Protein 1Q33 (pdb70)

Sequence (287 aa):
ENSHNKARTSPYPGSKVERSQVPNEEKVGWLVEWQDYKPVEEYTAVSVLAGPRWADPQISESNFSPKFNEKDGHVERKSKNGLYEIENGRPRNPAGRTGLVGRGLLGRWGPNHAADPIITRWKRDSSGNKIHPVSGKHILQFVAIKRKDCGEWAIPGGVDPGEKISATLKREFGEEALNSLQKTSAEKREIEEKLHKLFSQDHLVIYKGYVVDDPRNTDNAWETEAVNYHDETGEIDNLLEAGDDAGKVKWVVDINDKLKLYASHSQFIKLVAEKRDAHWSEDSEADCHAL

Radius of gyration: 21.11 Å; Cα contacts (8 Å, |Δi|>4): 580; chains: 1; bounding box: 61×56×36 Å

Secondary structure (DSSP, 8-state):
----SGGG-SS-TTS-PPPPP--GGG-STTS--TT--PEEEE-HHHHT--TTSPPPTT-TT----TTSEETTEE---TTS---EETTEE--TT---SEEEEET-SSSB---EEEEEEEEE-B-TTS-B--TTT-SPPEEEEEEE-TTT-SEE------TT--HHHHHHHHHHHHHS-GGGS-SSHHHHHHHHHHHHTTTSEEEEEEE----TT--SSB--EEEEEEEESSS---------TT-SEEEEEE--TT---STTHHHHHHHHHHHHT----S---GGGT--

Solvent-accessible surface area: 15811 Å² total

InterPro domains:
  IPR000086 NUDIX hydrolase domain [PF00293] (199-328)
  IPR000086 NUDIX hydrolase domain [PS51462] (178-334)
  IPR015797 NUDIX hydrolase-like domain superfamily [SSF55811] (60-348)
  IPR039989 ADP-ribose pyrophosphatase, mitochondrial [PTHR13030] (58-339)
  IPR059114 NUDT9-like, N-terminal domain [PF25969] (80-166)

B-factor: mean 30.17, std 15.17, range [9.39, 100.54]

CATH classification: 3.90.79.10

Nearest PDB structures (foldseek):
  8src-assembly1_A  TM=8.669E-01  e=7.901E-29  Salpingoeca rosetta
  6puo-assembly1_A  TM=8.448E-01  e=3.822E-22  Homo sapiens
  6puu-assembly1_A  TM=8.426E-01  e=5.186E-22  Homo sapiens
  8e6q-assembly1_A  TM=8.323E-01  e=7.953E-22  Homo sapiens
  6pur-assembly1_A  TM=8.254E-01  e=1.220E-21  Homo sapiens

Structure (mmCIF, N/CA/C/O backbone):
data_1Q33
#
_entry.id   1Q33
#
_cell.length_a   79.837
_cell.length_b   87.497
_cell.length_c   119.814
_cell.angle_alpha   90.00
_cell.angle_beta   90.00
_cell.angle_gamma   90.00
#
_symmetry.space_group_name_H-M   'I 2 2 2'
#
loop_
_entity.id
_entity.type
_entity.pdbx_description
1 polymer 'ADP-ribose pyrophosphatase'
2 non-polymer beta-D-glucopyranose
3 non-polymer 'SULFATE ION'
4 water water
#
loop_
_atom_site.group_PDB
_atom_site.id
_atom_site.type_symbol
_atom_site.label_atom_id
_atom_site.label_alt_id
_atom_site.label_comp_id
_atom_site.label_asym_id
_atom_site.label_entity_id
_atom_site.label_seq_id
_atom_site.pdbx_PDB_ins_code
_atom_site.Cartn_x
_atom_site.Cartn_y
_atom_site.Cartn_z
_atom_site.occupancy
_atom_site.B_iso_or_equiv
_atom_site.auth_seq_id
_atom_site.auth_comp_id
_atom_site.auth_asym_id
_atom_site.auth_atom_id
_atom_site.pdbx_PDB_model_num
ATOM 1 N N . GLU A 1 1 ? 32.475 50.118 49.617 1.00 48.93 59 GLU A N 1
ATOM 2 C CA . GLU A 1 1 ? 33.544 49.512 48.771 1.00 47.78 59 GLU A CA 1
ATOM 3 C C . GLU A 1 1 ? 32.978 48.602 47.684 1.00 46.28 59 GLU A C 1
ATOM 4 O O . GLU A 1 1 ? 33.102 47.376 47.744 1.00 48.41 59 GLU A O 1
ATOM 10 N N . ASN A 1 2 ? 32.357 49.204 46.688 1.00 44.02 60 ASN A N 1
ATOM 11 C CA . ASN A 1 2 ? 31.789 48.451 45.579 1.00 39.94 60 ASN A CA 1
ATOM 12 C C . ASN A 1 2 ? 30.676 47.474 45.963 1.00 36.16 60 ASN A C 1
ATOM 13 O O . ASN A 1 2 ? 30.896 46.415 46.562 1.00 36.49 60 ASN A O 1
ATOM 18 N N . SER A 1 3 ? 29.468 47.866 45.598 1.00 30.71 61 SER A N 1
ATOM 19 C CA . SER A 1 3 ? 28.269 47.088 45.842 1.00 26.04 61 SER A CA 1
ATOM 20 C C . SER A 1 3 ? 28.157 46.076 44.720 1.00 23.07 61 SER A C 1
ATOM 21 O O . SER A 1 3 ? 28.846 46.198 43.702 1.00 20.87 61 SER A O 1
ATOM 24 N N . HIS A 1 4 ? 27.292 45.075 44.884 1.00 20.08 62 HIS A N 1
ATOM 25 C CA . HIS A 1 4 ? 27.132 44.133 43.797 1.00 16.68 62 HIS A CA 1
ATOM 26 C C . HIS A 1 4 ? 26.525 44.926 42.646 1.00 17.10 62 HIS A C 1
ATOM 27 O O . HIS A 1 4 ? 25.711 45.818 42.870 1.00 18.32 62 HIS A O 1
ATOM 34 N N . ASN A 1 5 ? 26.946 44.634 41.421 1.00 16.71 63 ASN A N 1
ATOM 35 C CA . ASN A 1 5 ? 26.437 45.375 40.267 1.00 17.80 63 ASN A CA 1
ATOM 36 C C . ASN A 1 5 ? 25.654 44.512 39.291 1.00 17.35 63 ASN A C 1
ATOM 37 O O . ASN A 1 5 ? 24.622 44.938 38.767 1.00 17.38 63 ASN A O 1
ATOM 42 N N . LYS A 1 6 ? 26.130 43.296 39.038 1.00 17.74 64 LYS A N 1
ATOM 43 C CA . LYS A 1 6 ? 25.414 42.412 38.124 1.00 18.99 64 LYS A CA 1
ATOM 44 C C . LYS A 1 6 ? 24.056 42.062 38.697 1.00 18.03 64 LYS A C 1
ATOM 45 O O . LYS A 1 6 ? 23.084 41.914 37.962 1.00 17.56 64 LYS A O 1
ATOM 51 N N . ALA A 1 7 ? 24.000 41.932 40.020 1.00 16.91 65 ALA A N 1
ATOM 52 C CA . ALA A 1 7 ? 22.757 41.603 40.714 1.00 14.73 65 ALA A CA 1
ATOM 53 C C . ALA A 1 7 ? 21.725 42.728 40.633 1.00 15.22 65 ALA A C 1
ATOM 54 O O . ALA A 1 7 ? 20.597 42.568 41.109 1.00 15.30 65 ALA A O 1
ATOM 56 N N . ARG A 1 8 ? 22.102 43.862 40.036 1.00 14.18 66 ARG A N 1
ATOM 57 C CA . ARG A 1 8 ? 21.184 44.988 39.895 1.00 15.06 66 ARG A CA 1
ATOM 58 C C . ARG A 1 8 ? 20.973 45.414 38.441 1.00 17.61 66 ARG A C 1
ATOM 59 O O . ARG A 1 8 ? 20.574 46.545 38.175 1.00 19.47 66 ARG 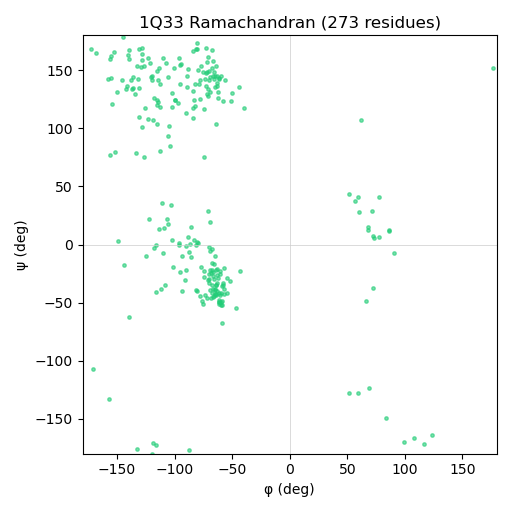A O 1
ATOM 67 N N . THR A 1 9 ? 21.233 44.512 37.494 1.00 18.91 67 THR A N 1
ATOM 68 C CA . THR A 1 9 ? 21.044 44.851 36.087 1.00 19.47 67 THR A CA 1
ATOM 69 C C . THR A 1 9 ? 19.654 44.415 35.625 1.00 19.77 67 THR A C 1
ATOM 70 O O . THR A 1 9 ? 19.055 43.518 36.208 1.00 18.36 67 THR A O 1
ATOM 74 N N . SER A 1 10 ? 19.149 45.072 34.588 1.00 20.92 68 SER A N 1
ATOM 75 C CA . SER A 1 10 ? 17.835 44.751 34.033 1.00 21.73 68 SER A CA 1
ATOM 76 C C . SER A 1 10 ? 17.985 44.567 32.524 1.00 20.92 68 SER A C 1
ATOM 77 O O . SER A 1 10 ? 18.900 45.106 31.910 1.00 21.28 68 SER A O 1
ATOM 80 N N . PRO A 1 11 ? 17.102 43.765 31.919 1.00 22.48 69 PRO A N 1
ATOM 81 C CA . PRO A 1 11 ? 16.026 43.068 32.627 1.00 20.83 69 PRO A CA 1
ATOM 82 C C . PRO A 1 11 ? 16.561 41.808 33.309 1.00 19.62 69 PRO A C 1
ATOM 83 O O . PRO A 1 11 ? 17.683 41.369 33.044 1.00 20.38 69 PRO A O 1
ATOM 87 N N . TYR A 1 12 ? 15.756 41.220 34.184 1.00 20.23 70 TYR A N 1
ATOM 88 C CA . TYR A 1 12 ? 16.148 40.002 34.880 1.00 19.33 70 TYR A CA 1
ATOM 89 C C . TYR A 1 12 ? 16.337 38.900 33.815 1.00 20.57 70 TYR A C 1
ATOM 90 O O . TYR A 1 12 ? 15.550 38.817 32.864 1.00 22.31 70 TYR A O 1
ATOM 99 N N . PRO A 1 13 ? 17.381 38.063 33.950 1.00 21.09 71 PRO A N 1
ATOM 100 C CA . PRO A 1 13 ? 17.659 36.983 32.992 1.00 22.03 71 PRO A CA 1
ATOM 101 C C . PRO 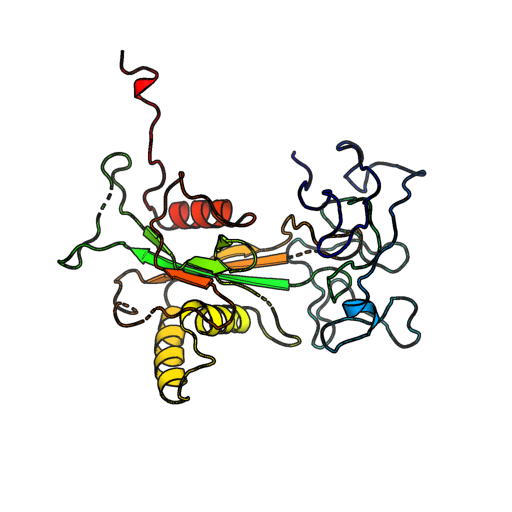A 1 13 ? 16.424 36.190 32.559 1.00 23.08 71 PRO A C 1
ATOM 102 O O . PRO A 1 13 ? 15.595 35.808 33.386 1.00 21.73 71 PRO A O 1
ATOM 106 N N . GLY A 1 14 ? 16.323 35.942 31.255 1.00 25.80 72 GLY A N 1
ATOM 107 C CA . GLY A 1 14 ? 15.203 35.183 30.717 1.00 26.76 72 GLY A CA 1
ATOM 108 C C . GLY A 1 14 ? 13.836 35.839 30.788 1.00 27.59 72 GLY A C 1
ATOM 109 O O . GLY A 1 14 ? 12.821 35.186 30.546 1.00 28.27 72 GLY A O 1
ATOM 110 N N . SER A 1 15 ? 13.801 37.133 31.094 1.00 26.97 73 SER A N 1
ATOM 111 C CA . SER A 1 15 ? 12.545 37.860 31.212 1.00 25.75 73 SER A CA 1
ATOM 112 C C . SER A 1 15 ? 12.706 39.289 30.713 1.00 25.59 73 SER A C 1
ATOM 113 O O . SER A 1 15 ? 13.798 39.707 30.315 1.00 26.05 73 SER A O 1
ATOM 116 N N . LYS A 1 16 ? 11.608 40.037 30.752 1.00 25.60 74 LYS A N 1
ATOM 117 C CA . LYS A 1 16 ? 11.626 41.433 30.365 1.00 27.02 74 LYS A CA 1
ATOM 118 C C . LYS A 1 16 ? 11.346 42.249 31.626 1.00 26.76 74 LYS A C 1
ATOM 119 O O . LYS A 1 16 ? 11.086 43.445 31.560 1.00 25.92 74 LYS A O 1
ATOM 125 N N . VAL A 1 17 ? 11.427 41.577 32.777 1.00 26.88 75 VAL A N 1
ATOM 126 C CA . VAL A 1 17 ? 11.186 42.210 34.072 1.00 24.98 75 VAL A CA 1
ATOM 127 C C . VAL A 1 17 ? 12.292 43.201 34.416 1.00 24.83 75 VAL A C 1
ATOM 128 O O . VAL A 1 17 ? 13.479 42.879 34.329 1.00 24.15 75 VAL A O 1
ATOM 132 N N . GLU A 1 18 ? 11.881 44.400 34.817 1.00 23.51 76 GLU A N 1
ATOM 133 C CA . GLU A 1 18 ? 12.793 45.470 35.193 1.00 24.20 76 GLU A CA 1
ATOM 134 C C . GLU A 1 18 ? 12.862 45.586 36.722 1.00 22.24 76 GLU A C 1
ATOM 135 O O . GLU A 1 18 ? 11.834 45.613 37.393 1.00 21.06 76 GLU A O 1
ATOM 141 N N . ARG A 1 19 ? 14.073 45.621 37.267 1.00 19.63 77 ARG A N 1
ATOM 142 C CA . ARG A 1 19 ? 14.243 45.744 38.716 1.00 19.28 77 ARG A CA 1
ATOM 143 C C . ARG A 1 19 ? 13.986 47.188 39.127 1.00 19.60 77 ARG A C 1
ATOM 144 O O . ARG A 1 19 ? 14.170 48.118 38.323 1.00 19.39 77 ARG A O 1
ATOM 152 N N . SER A 1 20 ? 13.573 47.384 40.376 1.00 17.50 78 SER A N 1
ATOM 153 C CA . SER A 1 20 ? 13.395 48.743 40.865 1.00 19.91 78 SER A CA 1
ATOM 154 C C . SER A 1 20 ? 14.819 49.281 41.056 1.00 19.87 78 SER A C 1
ATOM 155 O O . SER A 1 20 ? 15.747 48.519 41.372 1.00 19.14 78 SER A O 1
ATOM 158 N N . GLN A 1 21 ? 14.998 50.578 40.839 1.00 17.18 79 GLN A N 1
ATOM 159 C CA . GLN A 1 21 ? 16.316 51.188 40.963 1.00 18.66 79 GLN A CA 1
ATOM 160 C C . GLN A 1 21 ? 16.799 51.267 42.413 1.00 17.78 79 GLN A C 1
ATOM 161 O O . GLN A 1 21 ? 16.042 51.664 43.321 1.00 17.07 79 GLN A O 1
ATOM 167 N N . VAL A 1 22 ? 18.057 50.882 42.627 1.00 16.23 80 VAL A N 1
ATOM 168 C CA . VAL A 1 22 ? 18.643 50.940 43.962 1.00 15.85 80 VAL A CA 1
ATOM 169 C C . VAL A 1 22 ? 19.900 51.806 43.913 1.00 14.90 80 VAL A C 1
ATOM 170 O O . VAL A 1 22 ? 20.916 51.409 43.361 1.00 16.42 80 VAL A O 1
ATOM 174 N N . PRO A 1 23 ? 19.833 53.014 44.484 1.00 15.49 81 PRO A N 1
ATOM 175 C CA . PRO A 1 23 ? 20.995 53.914 44.496 1.00 14.82 81 PRO A CA 1
ATOM 176 C C . PRO A 1 23 ? 22.095 53.187 45.265 1.00 16.23 81 PRO A C 1
ATOM 177 O O . PRO A 1 23 ? 21.805 52.492 46.235 1.00 14.93 81 PRO A O 1
ATOM 181 N N . ASN A 1 24 ? 23.344 53.340 44.851 1.00 15.60 82 ASN A N 1
ATOM 182 C CA . ASN A 1 24 ? 24.443 52.672 45.548 1.00 16.95 82 ASN A CA 1
ATOM 183 C C . ASN A 1 24 ? 24.468 52.924 47.065 1.00 16.96 82 ASN A C 1
ATOM 184 O O . ASN A 1 24 ? 24.816 52.032 47.844 1.00 14.70 82 ASN A O 1
ATOM 189 N N A GLU A 1 25 ? 24.128 54.133 47.502 0.50 17.54 83 GLU A N 1
ATOM 190 N N B GLU A 1 25 ? 24.088 54.140 47.448 0.50 17.07 83 GLU A N 1
ATOM 191 C CA A GLU A 1 25 ? 24.170 54.402 48.938 0.50 18.10 83 GLU A CA 1
ATOM 192 C CA B GLU A 1 25 ? 24.057 54.572 48.841 0.50 17.43 83 GLU A CA 1
ATOM 193 C C A GLU A 1 25 ? 23.100 53.639 49.702 0.50 17.27 83 GLU A C 1
ATOM 194 C C B GLU A 1 25 ? 22.965 53.879 49.667 0.50 16.76 83 GLU A C 1
ATOM 195 O O A GLU A 1 25 ? 23.190 53.506 50.920 0.50 16.74 83 GLU A O 1
ATOM 196 O O B GLU A 1 25 ? 22.908 54.023 50.888 0.50 15.70 83 GLU A O 1
ATOM 207 N N . LYS A 1 26 ? 22.092 53.137 48.989 1.00 14.93 84 LYS A N 1
ATOM 208 C CA . LYS A 1 26 ? 21.015 52.419 49.640 1.00 14.61 84 LYS A CA 1
ATOM 209 C C . LYS A 1 26 ? 21.088 50.902 49.430 1.00 13.80 84 LYS A C 1
ATOM 210 O O . LYS A 1 26 ? 20.123 50.202 49.674 1.00 13.66 84 LYS A O 1
ATOM 216 N N . VAL A 1 27 ? 22.228 50.404 48.974 1.00 14.55 85 VAL A N 1
ATOM 217 C CA . VAL A 1 27 ? 22.367 48.954 48.769 1.00 13.98 85 VAL A CA 1
ATOM 218 C C . VAL A 1 27 ? 22.370 48.213 50.113 1.00 15.64 85 VAL A C 1
ATOM 219 O O . VAL A 1 27 ? 21.682 47.201 50.303 1.00 14.36 85 VAL A O 1
ATOM 223 N N . GLY A 1 28 ? 23.144 48.719 51.066 1.00 15.35 86 GLY A N 1
ATOM 224 C CA . GLY A 1 28 ? 23.211 48.036 52.350 1.00 13.63 86 GLY A CA 1
ATOM 225 C C . GLY A 1 28 ? 21.899 47.961 53.124 1.00 13.20 86 GLY A C 1
ATOM 226 O O . GLY A 1 28 ? 21.222 48.964 53.316 1.00 13.21 86 GLY A O 1
ATOM 227 N N . TRP A 1 29 ? 21.532 46.779 53.615 1.00 12.00 87 TRP A N 1
ATOM 228 C CA . TRP A 1 29 ? 20.272 46.679 54.359 1.00 12.84 87 TRP A CA 1
ATOM 229 C C . TRP A 1 29 ? 20.235 47.557 55.611 1.00 13.96 87 TRP A C 1
ATOM 230 O O . TRP A 1 29 ? 19.167 47.887 56.100 1.00 14.99 87 TRP A O 1
ATOM 241 N N . LEU A 1 30 ? 21.399 47.858 56.164 1.00 15.02 88 LEU A N 1
ATOM 242 C CA . LEU A 1 30 ? 21.463 48.707 57.355 1.00 19.16 88 LEU A CA 1
ATOM 243 C C . LEU A 1 30 ? 20.905 50.099 57.074 1.00 17.87 88 LEU A C 1
ATOM 244 O O . LEU A 1 30 ? 20.379 50.761 57.966 1.00 20.09 88 LEU A O 1
ATOM 249 N N . VAL A 1 31 ? 21.015 50.544 55.830 1.00 17.91 89 VAL A N 1
ATOM 250 C CA . VAL A 1 31 ? 20.513 51.858 55.449 1.00 17.71 89 VAL A CA 1
ATOM 251 C C . VAL A 1 31 ? 18.983 51.870 55.438 1.00 19.10 89 VAL A C 1
ATOM 252 O O . VAL A 1 31 ? 18.336 51.025 54.792 1.00 18.55 89 VAL A O 1
ATOM 256 N N . GLU A 1 32 ? 18.399 52.841 56.146 1.00 17.26 90 GLU A N 1
ATOM 257 C CA . GLU A 1 32 ? 16.944 52.940 56.211 1.00 15.76 90 GLU A CA 1
ATOM 258 C C . GLU A 1 32 ? 16.362 53.413 54.881 1.00 16.89 90 GLU A C 1
ATOM 259 O O . GLU A 1 32 ? 16.805 54.406 54.303 1.00 17.28 90 GLU A O 1
ATOM 265 N N . TRP A 1 33 ? 15.366 52.687 54.395 1.00 17.55 91 TRP A N 1
ATOM 266 C CA . TRP A 1 33 ? 14.711 53.049 53.150 1.00 18.15 91 TRP A CA 1
ATOM 267 C C . TRP A 1 33 ? 13.292 52.533 53.242 1.00 19.50 91 TRP A C 1
ATOM 268 O O . TRP A 1 33 ? 12.944 51.472 52.721 1.00 18.68 91 TRP A O 1
ATOM 279 N N . GLN A 1 34 ? 12.473 53.297 53.950 1.00 20.40 92 GLN A N 1
ATOM 280 C CA . GLN A 1 34 ? 11.088 52.931 54.162 1.00 24.60 92 GLN A CA 1
ATOM 281 C C . GLN A 1 34 ? 10.334 52.780 52.853 1.00 24.23 92 GLN A C 1
ATOM 282 O O . GLN A 1 34 ? 9.489 51.906 52.732 1.00 26.35 92 GLN A O 1
ATOM 288 N N . ASP A 1 35 ? 10.659 53.610 51.869 1.00 24.47 93 ASP A N 1
ATOM 289 C CA . ASP A 1 35 ? 9.938 53.567 50.602 1.00 24.85 93 ASP A CA 1
ATOM 290 C C . ASP A 1 35 ? 10.417 52.525 49.616 1.00 22.06 93 ASP A C 1
ATOM 291 O O . ASP A 1 35 ? 9.911 52.475 48.509 1.00 22.98 93 ASP A O 1
ATOM 296 N N . TYR A 1 36 ? 11.376 51.699 50.008 1.00 17.62 94 TYR A N 1
ATOM 297 C CA . TYR A 1 36 ? 11.906 50.686 49.083 1.00 16.80 94 TYR A CA 1
ATOM 298 C C . TYR A 1 36 ? 10.774 49.794 48.604 1.00 17.64 94 TYR A C 1
ATOM 299 O O . TYR A 1 36 ? 10.087 49.183 49.413 1.00 16.50 94 TYR A O 1
ATOM 308 N N . LYS A 1 37 ? 10.588 49.715 47.288 1.00 17.89 95 LYS A N 1
ATOM 309 C CA . LYS A 1 37 ? 9.508 48.910 46.733 1.00 19.41 95 LYS A CA 1
ATOM 310 C C . LYS A 1 37 ? 10.028 48.064 45.577 1.00 16.93 95 LYS A C 1
ATOM 311 O O . LYS A 1 37 ? 9.848 48.405 44.397 1.00 17.53 95 LYS A O 1
ATOM 317 N N . PRO A 1 38 ? 10.704 46.964 45.908 1.00 16.05 96 PRO A N 1
ATOM 318 C CA . PRO A 1 38 ? 11.247 46.085 44.862 1.00 14.87 96 PRO A CA 1
ATOM 319 C C . PRO A 1 38 ? 10.131 45.396 44.084 1.00 18.04 96 PRO A C 1
ATOM 320 O O . PRO A 1 38 ? 9.042 45.146 44.620 1.00 16.11 96 PRO A O 1
ATOM 324 N N . VAL A 1 39 ? 10.415 45.069 42.831 1.00 18.70 97 VAL A N 1
ATOM 325 C CA . VAL A 1 39 ? 9.420 44.379 42.011 1.00 20.60 97 VAL A CA 1
ATOM 326 C C . VAL A 1 39 ? 9.448 42.929 42.429 1.00 20.64 97 VAL A C 1
ATOM 327 O O . VAL A 1 39 ? 10.497 42.421 42.802 1.00 20.12 97 VAL A O 1
ATOM 331 N N A GLU A 1 40 ? 8.303 42.251 42.375 0.50 20.29 98 GLU A N 1
ATOM 332 N N B GLU A 1 40 ? 8.298 42.263 42.358 0.50 20.46 98 GLU A N 1
ATOM 333 C CA A GLU A 1 40 ? 8.249 40.844 42.774 0.50 21.05 98 GLU A CA 1
ATOM 334 C CA B GLU A 1 40 ? 8.224 40.855 42.731 0.50 21.42 98 GLU A CA 1
ATOM 335 C C A GLU A 1 40 ? 8.231 39.953 41.534 0.50 20.43 98 GLU A C 1
ATOM 336 C C B GLU A 1 40 ? 8.286 40.002 41.473 0.50 20.62 98 GLU A C 1
ATOM 337 O O A GLU A 1 40 ? 7.413 40.145 40.635 0.50 20.07 98 GLU A O 1
ATOM 338 O O B GLU A 1 40 ? 7.581 40.273 40.497 0.50 19.61 98 GLU A O 1
ATOM 349 N N . TYR A 1 41 ? 9.144 38.988 41.489 1.00 18.82 99 TYR A N 1
ATOM 350 C CA . TYR A 1 41 ? 9.256 38.104 40.340 1.00 17.40 99 TYR A CA 1
ATOM 351 C C . TYR A 1 41 ? 9.883 36.758 40.631 1.00 18.61 99 TYR A C 1
ATOM 352 O O . TYR A 1 41 ? 10.985 36.689 41.179 1.00 16.15 99 TYR A O 1
ATOM 361 N N . THR A 1 42 ? 9.206 35.682 40.281 1.00 16.69 100 THR A N 1
ATOM 362 C CA . THR A 1 42 ? 9.752 34.356 40.388 1.00 16.46 100 THR A CA 1
ATOM 363 C C . THR A 1 42 ? 9.381 33.719 39.043 1.00 18.10 100 THR A C 1
ATOM 364 O O . THR A 1 42 ? 8.235 33.751 38.615 1.00 18.92 100 THR A O 1
ATOM 368 N N . ALA A 1 43 ? 10.370 33.131 38.394 1.00 17.37 101 ALA A N 1
ATOM 369 C CA . ALA A 1 43 ? 10.157 32.526 37.085 1.00 19.04 101 ALA A CA 1
ATOM 370 C C . ALA A 1 43 ? 9.104 31.410 37.111 1.00 18.69 101 ALA A C 1
ATOM 371 O O . ALA A 1 43 ? 8.975 30.657 38.076 1.00 19.92 101 ALA A O 1
ATOM 373 N N . VAL A 1 44 ? 8.353 31.312 36.022 1.00 21.41 102 VAL A N 1
ATOM 374 C CA . VAL A 1 44 ? 7.327 30.290 35.913 1.00 22.26 102 VAL A CA 1
ATOM 375 C C . VAL A 1 44 ? 7.925 28.919 36.159 1.00 20.96 102 VAL A C 1
ATOM 376 O O . VAL A 1 44 ? 7.338 28.099 36.854 1.00 21.40 102 VAL A O 1
ATOM 380 N N . SER A 1 45 ? 9.109 28.668 35.606 1.00 22.60 103 SER A N 1
ATOM 381 C CA . SER A 1 45 ? 9.758 27.373 35.785 1.00 22.58 103 SER A CA 1
ATOM 382 C C . SER A 1 45 ? 10.000 27.022 37.246 1.00 22.39 103 SER A C 1
ATOM 383 O O . SER A 1 45 ? 9.974 25.856 37.638 1.00 21.31 103 SER A O 1
ATOM 386 N N . VAL A 1 46 ? 10.261 28.042 38.064 1.00 20.67 104 VAL A N 1
ATOM 387 C CA . VAL A 1 46 ? 10.485 27.822 39.485 1.00 19.04 104 VAL A CA 1
ATOM 388 C C . VAL A 1 46 ? 9.155 27.666 40.237 1.00 18.47 104 VAL A C 1
ATOM 389 O O . VAL A 1 46 ? 9.041 26.848 41.145 1.00 19.18 104 VAL A O 1
ATOM 393 N N . LEU A 1 47 ? 8.167 28.472 39.861 1.00 20.13 105 LEU A N 1
ATOM 394 C CA . LEU A 1 47 ? 6.847 28.436 40.496 1.00 22.17 105 LEU A CA 1
ATOM 395 C C . LEU A 1 47 ? 6.120 27.126 40.194 1.00 24.86 105 LEU A C 1
ATOM 396 O O . LEU A 1 47 ? 5.198 26.723 40.920 1.00 24.74 105 LEU A O 1
ATOM 401 N N . ALA A 1 48 ? 6.533 26.472 39.114 1.00 25.35 106 ALA A N 1
ATOM 402 C CA . ALA A 1 48 ? 5.933 25.200 38.701 1.00 27.23 106 ALA A CA 1
ATOM 403 C C . ALA A 1 48 ? 6.256 24.105 39.712 1.00 29.11 106 ALA A C 1
ATOM 404 O O . ALA A 1 48 ? 5.633 23.037 39.715 1.00 28.79 106 ALA A O 1
ATOM 406 N N . GLY A 1 49 ? 7.248 24.364 40.560 1.00 27.19 107 GLY A N 1
ATOM 407 C CA . GLY A 1 49 ? 7.609 23.402 41.584 1.00 27.14 107 GLY A CA 1
ATOM 408 C C . GLY A 1 49 ? 8.422 22.181 41.189 1.00 28.72 107 GLY A C 1
ATOM 409 O O . GLY A 1 49 ? 8.139 21.088 41.673 1.00 28.71 107 GLY A O 1
ATOM 410 N N . PRO A 1 50 ? 9.435 22.316 40.316 1.00 28.72 108 PRO A N 1
ATOM 411 C CA . PRO A 1 50 ? 10.220 21.132 39.954 1.00 30.96 108 PRO A CA 1
ATOM 412 C C . PRO A 1 50 ? 11.021 20.670 41.172 1.00 30.92 108 PRO A C 1
ATOM 413 O O . PRO A 1 50 ? 11.133 21.393 42.164 1.00 31.66 108 PRO A O 1
ATOM 417 N N . ARG A 1 51 ? 11.580 19.468 41.099 1.00 31.13 109 ARG A N 1
ATOM 418 C CA . ARG A 1 51 ? 12.345 18.901 42.202 1.00 31.11 109 ARG A CA 1
ATOM 419 C C . ARG A 1 51 ? 13.500 19.737 42.753 1.00 29.26 109 ARG A C 1
ATOM 420 O O . ARG A 1 51 ? 13.827 19.633 43.932 1.00 30.32 109 ARG A O 1
ATOM 428 N N . TRP A 1 52 ? 14.108 20.562 41.910 1.00 26.76 110 TRP A N 1
ATOM 429 C CA . TRP A 1 52 ? 15.240 21.383 42.334 1.00 25.23 110 TRP A CA 1
ATOM 430 C C . TRP A 1 52 ? 14.850 22.730 42.957 1.00 24.28 110 TRP A C 1
ATOM 431 O O . TRP A 1 52 ? 15.720 23.518 43.352 1.00 23.88 110 TRP A O 1
ATOM 442 N N . ALA A 1 53 ? 13.551 22.985 43.045 1.00 22.72 111 ALA A N 1
ATOM 443 C CA . ALA A 1 53 ? 13.061 24.241 43.588 1.00 21.33 111 ALA A CA 1
ATOM 444 C C . ALA A 1 53 ? 12.283 24.037 44.872 1.00 23.27 111 ALA A C 1
ATOM 445 O O . ALA A 1 53 ? 11.650 22.994 45.074 1.00 21.40 111 ALA A O 1
ATOM 447 N N . ASP A 1 54 ? 12.345 25.040 45.750 1.00 20.00 112 ASP A N 1
ATOM 448 C CA . ASP A 1 54 ? 11.592 25.014 47.001 1.00 19.63 112 ASP A CA 1
ATOM 449 C C . ASP A 1 54 ? 10.182 25.462 46.674 1.00 18.83 112 ASP A C 1
ATOM 450 O O . ASP A 1 54 ? 9.922 25.982 45.595 1.00 19.61 112 ASP A O 1
ATOM 455 N N . PRO A 1 55 ? 9.254 25.284 47.622 1.00 20.31 113 PRO A N 1
ATOM 456 C CA . PRO A 1 55 ? 7.863 25.717 47.437 1.00 22.52 113 PRO A CA 1
ATOM 457 C C . PRO A 1 55 ? 7.909 27.243 47.743 1.00 23.13 113 PRO A C 1
ATOM 458 O O . PRO A 1 55 ? 8.958 27.760 48.159 1.00 22.60 113 PRO A O 1
ATOM 462 N N . GLN A 1 56 ? 6.805 27.953 47.530 1.00 23.46 114 GLN A N 1
ATOM 463 C CA . GLN A 1 56 ? 6.743 29.375 47.871 1.00 25.00 114 GLN A CA 1
ATOM 464 C C . GLN A 1 56 ? 6.703 29.404 49.407 1.00 24.96 114 GLN A C 1
ATOM 465 O O . GLN A 1 56 ? 6.322 28.419 50.036 1.00 24.93 114 GLN A O 1
ATOM 471 N N . ILE A 1 57 ? 7.104 30.513 50.021 1.00 25.18 115 ILE A N 1
ATOM 472 C CA . ILE A 1 57 ? 7.111 30.589 51.484 1.00 26.69 115 ILE A CA 1
ATOM 473 C C . ILE A 1 57 ? 5.743 30.345 52.135 1.00 28.76 115 ILE A C 1
ATOM 474 O O . ILE A 1 57 ? 5.672 29.771 53.212 1.00 29.29 115 ILE A O 1
ATOM 479 N N . SER A 1 58 ? 4.672 30.778 51.481 1.00 32.99 116 SER A N 1
ATOM 480 C CA . SER A 1 58 ? 3.322 30.602 52.024 1.00 37.84 116 SER A CA 1
ATOM 481 C C . SER A 1 58 ? 2.865 29.141 52.062 1.00 40.25 116 SER A C 1
ATOM 482 O O . SER A 1 58 ? 1.984 28.781 52.853 1.00 40.97 116 SER A O 1
ATOM 485 N N . GLU A 1 59 ? 3.452 28.311 51.203 1.00 41.56 117 GLU A N 1
ATOM 486 C CA . GLU A 1 59 ? 3.120 26.883 51.144 1.00 43.60 117 GLU A CA 1
ATOM 487 C C . GLU A 1 59 ? 2.945 26.389 52.577 1.00 44.02 117 GLU A C 1
ATOM 488 O O . GLU A 1 59 ? 3.886 26.413 53.365 1.00 43.53 117 GLU A O 1
ATOM 494 N N . SER A 1 60 ? 1.737 25.940 52.905 1.00 45.66 118 SER A N 1
ATOM 495 C CA . SER A 1 60 ? 1.418 25.479 54.255 1.00 45.72 118 SER A CA 1
ATOM 496 C C . SER A 1 60 ? 2.416 24.528 54.905 1.00 45.05 118 SER A C 1
ATOM 497 O O . SER A 1 60 ? 2.903 24.795 56.004 1.00 45.69 118 SER A O 1
ATOM 500 N N . ASN A 1 61 ? 2.725 23.426 54.235 1.00 43.77 119 ASN A N 1
ATOM 501 C CA . ASN A 1 61 ? 3.638 22.440 54.805 1.00 43.13 119 ASN A CA 1
ATOM 502 C C . ASN A 1 61 ? 5.137 22.752 54.681 1.00 40.05 119 ASN A C 1
ATOM 503 O O . ASN A 1 61 ? 5.967 21.955 55.107 1.00 40.28 119 ASN A O 1
ATOM 508 N N . PHE A 1 62 ? 5.485 23.903 54.113 1.00 36.50 120 PHE A N 1
ATOM 509 C CA . PHE A 1 62 ? 6.898 24.261 53.941 1.00 31.82 120 PHE A CA 1
ATOM 510 C C . PHE A 1 62 ? 7.479 25.034 55.123 1.00 30.22 120 PHE A C 1
ATOM 511 O O . PHE A 1 62 ? 7.092 26.176 55.391 1.00 28.33 120 PHE A O 1
ATOM 519 N N . SER A 1 63 ? 8.411 24.392 55.824 1.00 29.23 121 SER A N 1
ATOM 520 C CA . SER A 1 63 ? 9.065 24.970 56.995 1.00 29.31 121 SER A CA 1
ATOM 521 C C . SER A 1 63 ? 10.577 24.907 56.836 1.00 27.14 121 SER A C 1
ATOM 522 O O . SER A 1 63 ? 11.254 24.083 57.447 1.00 27.40 121 SER A O 1
ATOM 525 N N . PRO A 1 64 ? 11.127 25.787 56.001 1.00 24.64 122 PRO A N 1
ATOM 526 C CA . PRO A 1 64 ? 12.572 25.805 55.778 1.00 23.89 122 PRO A CA 1
ATOM 527 C C . PRO A 1 64 ? 13.407 26.089 57.027 1.00 22.54 122 PRO A C 1
ATOM 528 O O . PRO A 1 64 ? 13.016 26.875 57.886 1.00 24.12 122 PRO A O 1
ATOM 532 N N . LYS A 1 65 ? 14.547 25.424 57.141 1.00 23.24 123 LYS A N 1
ATOM 533 C CA . LYS A 1 65 ? 15.461 25.665 58.246 1.00 23.93 123 LYS A CA 1
ATOM 534 C C . LYS A 1 65 ? 16.611 26.493 57.663 1.00 22.42 123 LYS A C 1
ATOM 535 O O . LYS A 1 65 ? 17.632 25.945 57.283 1.00 23.63 123 LYS A O 1
ATOM 541 N N . PHE A 1 66 ? 16.454 27.813 57.584 1.00 21.42 124 PHE A N 1
ATOM 542 C CA . PHE A 1 66 ? 17.525 28.635 57.005 1.00 19.54 124 PHE A CA 1
ATOM 543 C C . PHE A 1 66 ? 18.795 28.640 57.853 1.00 18.45 124 PHE A C 1
ATOM 544 O O . PHE A 1 66 ? 18.761 28.352 59.054 1.00 19.27 124 PHE A O 1
ATOM 552 N N . ASN A 1 67 ? 19.922 28.954 57.211 1.00 16.87 125 ASN A N 1
ATOM 553 C CA . ASN A 1 67 ? 21.221 29.003 57.853 1.00 17.61 125 ASN A CA 1
ATOM 554 C C . ASN A 1 67 ? 21.630 27.672 58.454 1.00 21.07 125 ASN A C 1
ATOM 555 O O . ASN A 1 67 ? 22.413 27.624 59.401 1.00 20.81 125 ASN A O 1
ATOM 560 N N . GLU A 1 68 ? 21.124 26.590 57.870 1.00 23.14 126 GLU A N 1
ATOM 561 C CA . GLU A 1 68 ? 21.410 25.248 58.359 1.00 25.70 126 GLU A CA 1
ATOM 562 C C . GLU A 1 68 ? 21.319 24.231 57.248 1.00 24.89 126 GLU A C 1
ATOM 563 O O . GLU A 1 68 ? 20.795 24.515 56.178 1.00 22.23 126 GLU A O 1
ATOM 569 N N . LYS A 1 69 ? 21.859 23.035 57.559 1.00 26.60 127 LYS A N 1
ATOM 570 C CA . LYS A 1 69 ? 21.711 21.924 56.653 1.00 28.52 127 LYS A CA 1
ATOM 571 C C . LYS A 1 69 ? 20.253 21.517 56.847 1.00 29.46 127 LYS A C 1
ATOM 572 O O . LYS A 1 69 ? 19.880 21.087 57.938 1.00 30.22 127 LYS A O 1
ATOM 578 N N . ASP A 1 70 ? 19.429 21.633 55.815 1.00 29.96 128 ASP A N 1
ATOM 579 C CA . ASP A 1 70 ? 18.003 21.354 55.935 1.00 31.18 128 ASP A CA 1
ATOM 580 C C . ASP A 1 70 ? 17.704 20.110 55.102 1.00 31.39 128 ASP A C 1
ATOM 581 O O . ASP A 1 70 ? 17.236 20.199 53.965 1.00 29.96 128 ASP A O 1
ATOM 586 N N . GLY A 1 71 ? 17.994 18.946 55.674 1.00 33.77 129 GLY A N 1
ATOM 587 C CA . GLY A 1 71 ? 17.770 17.708 54.953 1.00 36.16 129 GLY A CA 1
ATOM 588 C C . GLY A 1 71 ? 18.739 17.589 53.793 1.00 36.11 129 GLY A C 1
ATOM 589 O O . GLY A 1 71 ? 19.952 17.644 53.980 1.00 38.08 129 GLY A O 1
ATOM 590 N N . HIS A 1 72 ? 18.207 17.432 52.589 1.00 37.13 130 HIS A N 1
ATOM 591 C CA . HIS A 1 72 ? 19.046 17.312 51.400 1.00 39.03 130 HIS A CA 1
ATOM 592 C C . HIS A 1 72 ? 19.353 18.675 50.802 1.00 36.92 130 HIS A C 1
ATOM 593 O O . HIS A 1 72 ? 19.935 18.771 49.719 1.00 38.04 130 HIS A O 1
ATOM 600 N N . VAL A 1 73 ? 18.945 19.731 51.500 1.00 34.21 131 VAL A N 1
ATOM 601 C CA . VAL A 1 73 ? 19.181 21.080 51.011 1.00 30.79 131 VAL A CA 1
ATOM 602 C C . VAL A 1 73 ? 20.115 21.831 51.940 1.00 28.11 131 VAL A C 1
ATOM 603 O O . VAL A 1 73 ? 19.822 22.004 53.117 1.00 26.18 131 VAL A O 1
ATOM 607 N N . GLU A 1 74 ? 21.250 22.260 51.399 1.00 25.82 132 GLU A N 1
ATOM 608 C CA . GLU A 1 74 ? 22.228 23.002 52.175 1.00 24.90 132 GLU A CA 1
ATOM 609 C C . GLU A 1 74 ? 21.799 24.462 52.178 1.00 21.25 132 GLU A C 1
ATOM 610 O O . GLU A 1 74 ? 21.877 25.133 51.158 1.00 22.00 132 GLU A O 1
ATOM 616 N N . ARG A 1 75 ? 21.325 24.949 53.321 1.00 20.75 133 ARG A N 1
ATOM 617 C CA . ARG A 1 75 ? 20.893 26.346 53.394 1.00 18.45 133 ARG A CA 1
ATOM 618 C C . ARG A 1 75 ? 21.903 27.252 54.083 1.00 18.35 133 ARG A C 1
ATOM 619 O O . ARG A 1 75 ? 21.636 28.443 54.269 1.00 19.68 133 ARG A O 1
ATOM 627 N N . LYS A 1 76 ? 23.061 26.715 54.458 1.00 19.03 134 LYS A N 1
ATOM 628 C CA . LYS A 1 76 ? 24.074 27.560 55.088 1.00 19.51 134 LYS A CA 1
ATOM 629 C C . LYS A 1 76 ? 24.778 28.342 54.003 1.00 18.34 134 LYS A C 1
ATOM 630 O O . LYS A 1 76 ? 25.084 27.808 52.946 1.00 20.09 134 LYS A O 1
ATOM 636 N N . SER A 1 77 ? 25.022 29.615 54.268 1.00 18.58 135 SER A N 1
ATOM 637 C CA . SER A 1 77 ? 25.756 30.467 53.339 1.00 17.05 135 SER A CA 1
ATOM 638 C C . SER A 1 77 ? 27.228 30.320 53.695 1.00 18.10 135 SER A C 1
ATOM 639 O O . SER A 1 77 ? 27.570 30.185 54.866 1.00 17.04 135 SER A O 1
ATOM 642 N N . LYS A 1 78 ? 28.103 30.360 52.695 1.00 17.90 136 LYS A N 1
ATOM 643 C CA . LYS A 1 78 ? 29.528 30.256 52.964 1.00 20.25 136 LYS A CA 1
ATOM 644 C C . LYS A 1 78 ? 30.126 31.590 53.439 1.00 22.20 136 LYS A C 1
ATOM 645 O O . LYS A 1 78 ? 31.322 31.678 53.708 1.00 23.13 136 LYS A O 1
ATOM 651 N N . ASN A 1 79 ? 29.285 32.617 53.568 1.00 22.11 137 ASN A N 1
ATOM 652 C CA . ASN A 1 79 ? 29.747 33.921 54.073 1.00 23.74 137 ASN A CA 1
ATOM 653 C C . ASN A 1 79 ? 29.199 34.189 55.470 1.00 25.59 137 ASN A C 1
ATOM 654 O O . ASN A 1 79 ? 29.214 35.325 55.942 1.00 27.60 137 ASN A O 1
ATOM 659 N N . GLY A 1 80 ? 28.685 33.157 56.115 1.00 24.27 138 GLY A N 1
ATOM 660 C CA . GLY A 1 80 ? 28.141 33.350 57.446 1.00 23.36 138 GLY A CA 1
ATOM 661 C C . GLY A 1 80 ? 26.631 33.492 57.426 1.00 21.24 138 GLY A C 1
ATOM 662 O O . GLY A 1 80 ? 25.984 33.267 56.409 1.00 20.11 138 GLY A O 1
ATOM 663 N N . LEU A 1 81 ? 26.063 33.876 58.559 1.00 18.34 139 LEU A N 1
ATOM 664 C CA . LEU A 1 81 ? 24.620 34.019 58.665 1.00 16.70 139 LEU A CA 1
ATOM 665 C C . LEU A 1 81 ? 24.020 35.080 57.779 1.00 15.05 139 LEU A C 1
ATOM 666 O O . LEU A 1 81 ? 24.631 36.108 57.536 1.00 15.61 139 LEU A O 1
ATOM 671 N N . TYR A 1 82 ? 22.816 34.812 57.286 1.00 15.76 140 TYR A N 1
ATOM 672 C CA . TYR A 1 82 ? 22.073 35.808 56.538 1.00 14.26 140 TYR A CA 1
ATOM 673 C C . TYR A 1 82 ? 20.774 36.002 57.317 1.00 14.62 140 TYR A C 1
ATOM 674 O O . TYR A 1 82 ? 20.234 35.074 57.916 1.00 13.84 140 TYR A O 1
ATOM 683 N N . GLU A 1 83 ? 20.307 37.238 57.325 1.00 15.37 141 GLU A N 1
ATOM 684 C CA . GLU A 1 83 ? 19.106 37.627 58.044 1.00 15.38 141 GLU A CA 1
ATOM 685 C C . GLU A 1 83 ? 17.842 37.070 57.418 1.00 15.88 141 GLU A C 1
ATOM 686 O O . GLU A 1 83 ? 17.774 36.860 56.211 1.00 15.18 141 GLU A O 1
ATOM 692 N N . ILE A 1 84 ? 16.848 36.821 58.258 1.00 14.41 142 ILE A N 1
ATOM 693 C CA . ILE A 1 84 ? 15.560 36.360 57.803 1.00 16.34 142 ILE A CA 1
ATOM 694 C C . ILE A 1 84 ? 14.629 37.511 58.158 1.00 19.58 142 ILE A C 1
ATOM 695 O O . ILE A 1 84 ? 14.557 37.911 59.315 1.00 19.47 142 ILE A O 1
ATOM 700 N N . GLU A 1 85 ? 13.943 38.053 57.165 1.00 20.07 143 GLU A N 1
ATOM 701 C CA . GLU A 1 85 ? 13.043 39.182 57.378 1.00 23.67 143 GLU A CA 1
ATOM 702 C C . GLU A 1 85 ? 11.772 38.872 56.600 1.00 24.92 143 GLU A C 1
ATOM 703 O O . GLU A 1 85 ? 11.826 38.409 55.453 1.00 22.42 143 GLU A O 1
ATOM 709 N N . ASN A 1 86 ? 10.623 39.096 57.226 1.00 25.66 144 ASN A N 1
ATOM 710 C CA . ASN A 1 86 ? 9.357 38.787 56.565 1.00 28.25 144 ASN A CA 1
ATOM 711 C C . ASN A 1 86 ? 9.331 37.311 56.152 1.00 26.39 144 ASN A C 1
ATOM 712 O O . ASN A 1 86 ? 8.832 36.960 55.084 1.00 27.39 144 ASN A O 1
ATOM 717 N N . GLY A 1 87 ? 9.894 36.459 57.001 1.00 23.54 145 GLY A N 1
ATOM 718 C CA . GLY A 1 87 ? 9.896 35.030 56.754 1.00 23.58 145 GLY A CA 1
ATOM 719 C C . GLY A 1 87 ? 10.800 34.519 55.652 1.00 21.98 145 GLY A C 1
ATOM 720 O O . GLY A 1 87 ? 10.764 33.340 55.309 1.00 23.03 145 GLY A O 1
ATOM 721 N N . ARG A 1 88 ? 11.623 35.390 55.095 1.00 20.53 146 ARG A N 1
ATOM 722 C CA . ARG A 1 88 ? 12.505 34.942 54.025 1.00 20.22 146 ARG A CA 1
ATOM 723 C C . ARG A 1 88 ? 13.888 35.555 54.118 1.00 16.52 146 ARG A C 1
ATOM 724 O O . ARG A 1 88 ? 14.113 36.550 54.815 1.00 15.04 146 ARG A O 1
ATOM 732 N N . PRO A 1 89 ? 14.851 34.965 53.413 1.00 16.95 147 PRO A N 1
ATOM 733 C CA . PRO A 1 89 ? 16.231 35.463 53.434 1.00 13.95 147 PRO A CA 1
ATOM 734 C C . PRO A 1 89 ? 16.414 36.859 52.865 1.00 14.29 147 PRO A C 1
ATOM 735 O O . PRO A 1 89 ? 15.642 37.316 52.027 1.00 16.44 147 PRO A O 1
ATOM 739 N N . ARG A 1 90 ? 17.454 37.528 53.335 1.00 13.99 148 ARG A N 1
ATOM 740 C CA . ARG A 1 90 ? 17.845 38.829 52.826 1.00 14.34 148 ARG A CA 1
ATOM 741 C C . ARG A 1 90 ? 19.238 38.610 52.258 1.00 13.74 148 ARG A C 1
ATOM 742 O O . ARG A 1 90 ? 20.133 38.127 52.965 1.00 14.36 148 ARG A O 1
ATOM 750 N N . ASN A 1 91 ? 19.408 38.982 50.998 1.00 12.08 149 ASN A N 1
ATOM 751 C CA . ASN A 1 91 ? 20.681 38.869 50.280 1.00 11.06 149 ASN A CA 1
ATOM 752 C C . ASN A 1 91 ? 21.758 39.514 51.158 1.00 13.17 149 ASN A C 1
ATOM 753 O O . ASN A 1 91 ? 21.647 40.694 51.495 1.00 13.36 149 ASN A O 1
ATOM 758 N N . PRO A 1 92 ? 22.829 38.770 51.501 1.00 12.97 150 PRO A N 1
ATOM 759 C CA . PRO A 1 92 ? 23.885 39.330 52.351 1.00 14.27 150 PRO A CA 1
ATOM 760 C C . PRO A 1 92 ? 24.659 40.510 51.756 1.00 14.85 150 PRO A C 1
ATOM 761 O O . PRO A 1 92 ? 25.277 41.270 52.501 1.00 14.85 150 PRO A O 1
ATOM 765 N N . ALA A 1 93 ? 24.640 40.643 50.433 1.00 11.73 151 ALA A N 1
ATOM 766 C CA . ALA A 1 93 ? 25.329 41.736 49.772 1.00 13.80 151 ALA A CA 1
ATOM 767 C C . ALA A 1 93 ? 24.448 42.990 49.661 1.00 13.88 151 ALA A C 1
ATOM 768 O O . ALA A 1 93 ? 24.916 44.038 49.234 1.00 16.91 151 ALA A O 1
ATOM 770 N N . GLY A 1 94 ? 23.170 42.879 50.041 1.00 12.83 152 GLY A N 1
ATOM 771 C CA . GLY A 1 94 ? 22.277 44.035 49.980 1.00 12.03 152 GLY A CA 1
ATOM 772 C C . GLY A 1 94 ? 21.080 43.972 49.040 1.00 12.76 152 GLY A C 1
ATOM 773 O O . GLY A 1 94 ? 20.804 42.927 48.457 1.00 10.82 152 GLY A O 1
ATOM 774 N N . ARG A 1 95 ? 20.394 45.114 48.893 1.00 10.19 153 ARG A N 1
ATOM 775 C CA . ARG A 1 95 ? 19.211 45.248 48.045 1.00 11.55 153 ARG A CA 1
ATOM 776 C C . ARG A 1 95 ? 19.548 45.087 46.577 1.00 12.24 153 ARG A C 1
ATOM 777 O O . ARG A 1 95 ? 20.618 45.507 46.135 1.00 11.03 153 ARG A O 1
ATOM 785 N N . THR A 1 96 ? 18.620 44.482 45.832 1.00 12.64 154 THR A N 1
ATOM 786 C CA . THR A 1 96 ? 18.802 44.260 44.393 1.00 11.04 154 THR A CA 1
ATOM 787 C C . THR A 1 96 ? 17.655 44.841 43.581 1.00 13.67 154 THR A C 1
ATOM 788 O O . THR A 1 96 ? 17.742 44.883 42.354 1.00 13.97 154 THR A O 1
ATOM 792 N N . GLY A 1 97 ? 16.584 45.260 44.262 1.00 12.59 155 GLY A N 1
ATOM 793 C CA . GLY A 1 97 ? 15.434 45.822 43.584 1.00 12.66 155 GLY A CA 1
ATOM 794 C C . GLY A 1 97 ? 14.418 44.803 43.097 1.00 14.90 155 GLY A C 1
ATOM 795 O O . GLY A 1 97 ? 13.509 45.140 42.343 1.00 16.27 155 GLY A O 1
ATOM 796 N N . LEU A 1 98 ? 14.545 43.564 43.545 1.00 14.53 156 LEU A N 1
ATOM 797 C CA . LEU A 1 98 ? 13.606 42.532 43.119 1.00 14.55 156 LEU A CA 1
ATOM 798 C C . LEU A 1 98 ? 13.464 41.510 44.236 1.00 12.67 156 LEU A C 1
ATOM 799 O O . LEU A 1 98 ? 14.461 41.063 44.788 1.00 12.38 156 LEU A O 1
ATOM 804 N N . VAL A 1 99 ? 12.229 41.167 44.591 1.00 11.69 157 VAL A N 1
ATOM 805 C CA . VAL A 1 99 ? 11.989 40.166 45.611 1.00 12.74 157 VAL A CA 1
ATOM 806 C C . VAL A 1 99 ? 11.418 38.950 44.901 1.00 14.68 157 VAL A C 1
ATOM 807 O O . VAL A 1 99 ? 10.929 39.068 43.773 1.00 16.66 157 VAL A O 1
ATOM 811 N N . GLY A 1 100 ? 11.501 37.801 45.555 1.00 14.94 158 GLY A N 1
ATOM 812 C CA . GLY A 1 100 ? 11.079 36.557 44.937 1.00 16.47 158 GLY A CA 1
ATOM 813 C C . GLY A 1 100 ? 12.361 35.793 44.648 1.00 17.53 158 GLY A C 1
ATOM 814 O O . GLY A 1 100 ? 13.424 36.166 45.138 1.00 15.77 158 GLY A O 1
ATOM 815 N N . ARG A 1 101 ? 12.291 34.738 43.840 1.00 16.97 159 ARG A N 1
ATOM 816 C CA . ARG A 1 101 ? 13.485 33.949 43.548 1.00 15.74 159 ARG A CA 1
ATOM 817 C C . ARG A 1 101 ? 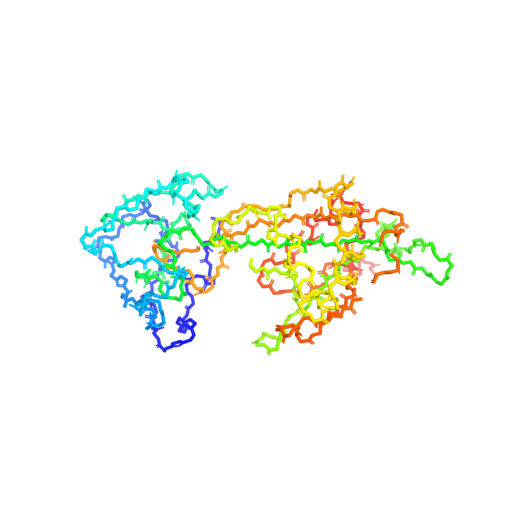14.020 34.068 42.123 1.00 15.55 159 ARG A C 1
ATOM 818 O O . ARG A 1 101 ? 15.096 33.562 41.815 1.00 14.61 159 ARG A O 1
ATOM 826 N N . GLY A 1 102 ? 13.278 34.744 41.261 1.00 15.08 160 GLY A N 1
ATOM 827 C CA . GLY A 1 102 ? 13.710 34.854 39.885 1.00 16.79 160 GLY A CA 1
ATOM 828 C C . GLY A 1 102 ? 13.827 33.433 39.327 1.00 17.88 160 GLY A C 1
ATOM 829 O O . GLY A 1 102 ? 12.902 32.638 39.448 1.00 18.58 160 GLY A O 1
ATOM 830 N N . LEU A 1 103 ? 14.978 33.117 38.738 1.00 17.35 161 LEU A N 1
ATOM 831 C CA . LEU A 1 103 ? 15.236 31.792 38.157 1.00 17.89 161 LEU A CA 1
ATOM 832 C C . LEU A 1 103 ? 15.861 30.796 39.126 1.00 18.72 161 LEU A C 1
ATOM 833 O O . LEU A 1 103 ? 16.096 29.624 38.766 1.00 17.76 161 LEU A O 1
ATOM 838 N N . LEU A 1 104 ? 16.128 31.237 40.355 1.00 15.43 162 LEU A N 1
ATOM 839 C CA . LEU A 1 104 ? 16.769 30.381 41.348 1.00 15.71 162 LEU A CA 1
ATOM 840 C C . LEU A 1 104 ? 15.793 29.487 42.098 1.00 15.08 162 LEU A C 1
ATOM 841 O O . LEU A 1 104 ? 14.768 29.934 42.584 1.00 15.79 162 LEU A O 1
ATOM 846 N N . GLY A 1 105 ? 16.124 28.205 42.194 1.00 14.41 163 GLY A N 1
ATOM 847 C CA . GLY A 1 105 ? 15.206 27.291 42.842 1.00 15.64 163 GLY A CA 1
ATOM 848 C C . GLY A 1 105 ? 15.012 27.398 44.330 1.00 16.62 163 GLY A C 1
ATOM 849 O O . GLY A 1 105 ? 13.918 27.164 44.845 1.00 17.37 163 GLY A O 1
ATOM 850 N N . ARG A 1 106 ? 16.080 27.768 45.025 1.00 15.72 164 ARG A N 1
ATOM 851 C CA . ARG A 1 106 ? 16.047 27.834 46.472 1.00 14.78 164 ARG A CA 1
ATOM 852 C C . ARG A 1 106 ? 15.986 29.245 47.012 1.00 14.84 164 ARG A C 1
ATOM 853 O O . ARG A 1 106 ? 16.566 30.167 46.438 1.00 14.18 164 ARG A O 1
ATOM 861 N N . TRP A 1 107 ? 15.251 29.371 48.107 1.00 14.58 165 TRP A N 1
ATOM 862 C CA . TRP A 1 107 ? 15.265 30.615 48.825 1.00 13.69 165 TRP A CA 1
ATOM 863 C C . TRP A 1 107 ? 16.636 30.690 49.428 1.00 13.64 165 TRP A C 1
ATOM 864 O O . TRP A 1 107 ? 17.156 29.653 49.816 1.00 15.38 165 TRP A O 1
ATOM 875 N N . GLY A 1 108 ? 17.264 31.848 49.529 1.00 12.47 166 GLY A N 1
ATOM 876 C CA . GLY A 1 108 ? 18.565 31.861 50.152 1.00 13.20 166 GLY A CA 1
ATOM 877 C C . GLY A 1 108 ? 19.682 31.500 49.179 1.00 11.59 166 GLY A C 1
ATOM 878 O O . GLY A 1 108 ? 19.579 31.769 47.990 1.00 12.44 166 GLY A O 1
ATOM 879 N N . PRO A 1 109 ? 20.756 30.879 49.677 1.00 13.51 167 PRO A N 1
ATOM 880 C CA . PRO A 1 109 ? 21.899 30.505 48.837 1.00 13.10 167 PRO A CA 1
ATOM 881 C C . PRO A 1 109 ? 21.585 29.335 47.934 1.00 13.12 167 PRO A C 1
ATOM 882 O O . PRO A 1 109 ? 20.934 28.388 48.344 1.00 14.71 167 PRO A O 1
ATOM 886 N N . ASN A 1 110 ? 22.025 29.483 46.701 1.00 14.43 168 ASN A N 1
ATOM 887 C CA . ASN A 1 110 ? 21.911 28.506 45.631 1.00 14.24 168 ASN A CA 1
ATOM 888 C C . ASN A 1 110 ? 23.346 28.153 45.341 1.00 14.28 168 ASN A C 1
ATOM 889 O O . ASN A 1 110 ? 24.039 28.946 44.699 1.00 14.23 168 ASN A O 1
ATOM 894 N N . HIS A 1 111 ? 23.799 26.993 45.787 1.00 14.33 169 HIS A N 1
ATOM 895 C CA . HIS A 1 111 ? 25.201 26.597 45.665 1.00 15.42 169 HIS A CA 1
ATOM 896 C C . HIS A 1 111 ? 25.686 25.994 44.342 1.00 16.21 169 HIS A C 1
ATOM 897 O O . HIS A 1 111 ? 25.016 25.166 43.722 1.00 16.51 169 HIS A O 1
ATOM 904 N N . ALA A 1 112 ? 26.874 26.435 43.944 1.00 15.13 170 ALA A N 1
ATOM 905 C CA . ALA A 1 112 ? 27.542 25.956 42.742 1.00 16.46 170 ALA A CA 1
ATOM 906 C C . ALA A 1 112 ? 28.970 25.596 43.153 1.00 16.66 170 ALA A C 1
ATOM 907 O O . ALA A 1 112 ? 29.407 25.890 44.266 1.00 16.03 170 ALA A O 1
ATOM 909 N N . ALA A 1 113 ? 29.692 24.908 42.270 1.00 17.26 171 ALA A N 1
ATOM 910 C CA . ALA A 1 113 ? 31.077 24.542 42.555 1.00 17.95 171 ALA A CA 1
ATOM 911 C C . ALA A 1 113 ? 31.843 24.798 41.263 1.00 19.05 171 ALA A C 1
ATOM 912 O O . ALA A 1 113 ? 31.315 24.550 40.175 1.00 18.98 171 ALA A O 1
ATOM 914 N N . ASP A 1 114 ? 33.072 25.300 41.383 1.00 17.97 172 ASP A N 1
ATOM 915 C CA . ASP A 1 114 ? 33.904 25.635 40.228 1.00 17.45 172 ASP A CA 1
ATOM 916 C C . ASP A 1 114 ? 35.267 24.968 40.388 1.00 16.59 172 ASP A C 1
ATOM 917 O O . ASP A 1 114 ? 36.121 25.439 41.127 1.00 16.02 172 ASP A O 1
ATOM 922 N N . PRO A 1 115 ? 35.485 23.842 39.692 1.00 17.27 173 PRO A N 1
ATOM 923 C CA . PRO A 1 115 ? 36.747 23.117 39.770 1.00 17.08 173 PRO A CA 1
ATOM 924 C C . PRO A 1 115 ? 37.762 23.727 38.805 1.00 16.91 173 PRO A C 1
ATOM 925 O O . PRO A 1 115 ? 37.549 23.751 37.597 1.00 17.93 173 PRO A O 1
ATOM 929 N N . ILE A 1 116 ? 38.858 24.240 39.356 1.00 16.41 174 ILE A N 1
ATOM 930 C CA . ILE A 1 116 ? 39.894 24.878 38.551 1.00 14.89 174 ILE A CA 1
ATOM 931 C C . ILE A 1 116 ? 41.043 23.866 38.498 1.00 14.39 174 ILE A C 1
ATOM 932 O O . ILE A 1 116 ? 41.785 23.710 39.456 1.00 14.14 174 ILE A O 1
ATOM 937 N N . ILE A 1 117 ? 41.152 23.159 37.377 1.00 15.61 175 ILE A N 1
ATOM 938 C CA . ILE A 1 117 ? 42.195 22.142 37.220 1.00 15.41 175 ILE A CA 1
ATOM 939 C C . ILE A 1 117 ? 43.355 22.800 36.454 1.00 11.75 175 ILE A C 1
ATOM 940 O O . ILE A 1 117 ? 43.174 23.341 35.386 1.00 13.74 175 ILE A O 1
ATOM 945 N N . THR A 1 118 ? 44.532 22.807 37.061 1.00 13.89 176 THR A N 1
ATOM 946 C CA . THR A 1 118 ? 45.679 23.461 36.456 1.00 13.98 176 THR A CA 1
ATOM 947 C C . THR A 1 118 ? 46.859 22.527 36.277 1.00 14.08 176 THR A C 1
ATOM 948 O O . THR A 1 118 ? 46.944 21.478 36.919 1.00 15.01 176 THR A O 1
ATOM 952 N N . ARG A 1 119 ? 47.752 22.936 35.380 1.00 15.30 177 ARG A N 1
ATOM 953 C CA . ARG A 1 119 ? 48.990 22.219 35.115 1.00 14.67 177 ARG A CA 1
ATOM 954 C C . ARG A 1 119 ? 49.921 23.258 34.537 1.00 14.06 177 ARG A C 1
ATOM 955 O O . ARG A 1 119 ? 49.475 24.314 34.050 1.00 16.41 177 ARG A O 1
ATOM 963 N N . TRP A 1 120 ? 51.220 22.979 34.593 1.00 17.38 178 TRP A N 1
ATOM 964 C CA . TRP A 1 120 ? 52.180 23.899 34.003 1.00 17.65 178 TRP A CA 1
ATOM 965 C C . TRP A 1 120 ? 52.186 23.704 32.496 1.00 17.99 178 TRP A C 1
ATOM 966 O O . TRP A 1 120 ? 52.084 22.577 32.019 1.00 18.99 178 TRP A O 1
ATOM 977 N N . LYS A 1 121 ? 52.303 24.791 31.745 1.00 18.22 179 LYS A N 1
ATOM 978 C CA . LYS A 1 121 ? 52.355 24.667 30.293 1.00 19.97 179 LYS A CA 1
ATOM 979 C C . LYS A 1 121 ? 53.716 24.029 29.993 1.00 20.38 179 LYS A C 1
ATOM 980 O O . LYS A 1 121 ? 54.692 24.353 30.647 1.00 17.70 179 LYS A O 1
ATOM 986 N N . ARG A 1 122 ? 53.784 23.122 29.019 1.00 21.25 180 ARG A N 1
ATOM 987 C CA . ARG A 1 122 ? 55.068 22.481 28.716 1.00 23.00 180 ARG A CA 1
ATOM 988 C C . ARG A 1 122 ? 55.369 22.463 27.229 1.00 23.97 180 ARG A C 1
ATOM 989 O O . ARG A 1 122 ? 54.453 22.499 26.410 1.00 24.42 180 ARG A O 1
ATOM 997 N N . ASP A 1 123 ? 56.659 22.432 26.885 1.00 25.06 181 ASP A N 1
ATOM 998 C CA . ASP A 1 123 ? 57.078 22.430 25.486 1.00 26.74 181 ASP A CA 1
ATOM 999 C C . ASP A 1 123 ? 57.131 21.007 24.941 1.00 27.17 181 ASP A C 1
ATOM 1000 O O . ASP A 1 123 ? 56.802 20.063 25.652 1.00 27.75 181 ASP A O 1
ATOM 1005 N N . SER A 1 124 ? 57.562 20.857 23.688 1.00 29.34 182 SER A N 1
ATOM 1006 C CA . SER A 1 124 ? 57.635 19.535 23.071 1.00 30.11 182 SER A CA 1
ATOM 1007 C C . SER A 1 124 ? 58.503 18.546 23.850 1.00 31.10 182 SER A C 1
ATOM 1008 O O . SER A 1 124 ? 58.361 17.324 23.687 1.00 32.34 182 SER A O 1
ATOM 1011 N N . SER A 1 125 ? 59.386 19.056 24.706 1.00 29.79 183 SER A N 1
ATOM 1012 C CA . SER A 1 125 ? 60.245 18.181 25.493 1.00 30.03 183 SER A CA 1
ATOM 1013 C C . SER A 1 125 ? 59.718 17.895 26.895 1.00 29.51 183 SER A C 1
ATOM 1014 O O . SER A 1 125 ? 60.356 17.182 27.660 1.00 29.87 183 SER A O 1
ATOM 1017 N N . GLY A 1 126 ? 58.564 18.462 27.238 1.00 28.70 184 GLY A N 1
ATOM 1018 C CA . GLY A 1 126 ? 57.995 18.232 28.554 1.00 26.64 184 GLY A CA 1
ATOM 1019 C C . GLY A 1 126 ? 58.491 19.172 29.643 1.00 25.30 184 GLY A C 1
ATOM 1020 O O . GLY A 1 126 ? 58.232 18.946 30.825 1.00 25.51 184 GLY A O 1
ATOM 1021 N N . ASN A 1 127 ? 59.195 20.229 29.255 1.00 25.34 185 ASN A N 1
ATOM 1022 C CA . ASN A 1 127 ? 59.731 21.180 30.225 1.00 24.67 185 ASN A CA 1
ATOM 1023 C C . ASN A 1 127 ? 58.796 22.365 30.415 1.00 23.29 185 ASN A C 1
ATOM 1024 O O . ASN A 1 127 ? 58.043 22.700 29.515 1.00 21.61 185 ASN A O 1
ATOM 1029 N N . LYS A 1 128 ? 58.858 23.009 31.579 1.00 22.81 186 LYS A N 1
ATOM 1030 C CA . LYS A 1 128 ? 58.006 24.176 31.815 1.00 22.48 186 LYS A CA 1
ATOM 1031 C C . LYS A 1 128 ? 58.507 25.334 30.962 1.00 22.38 186 LYS A C 1
ATOM 1032 O O . LYS A 1 128 ? 59.658 25.341 30.507 1.00 22.78 186 LYS A O 1
ATOM 1038 N N . ILE A 1 129 ? 57.650 26.322 30.757 1.00 20.44 187 ILE A N 1
ATOM 1039 C CA . ILE A 1 129 ? 57.980 27.472 29.941 1.00 22.44 187 ILE A CA 1
ATOM 1040 C C . ILE A 1 129 ? 57.976 28.715 30.808 1.00 25.15 187 ILE A C 1
ATOM 1041 O O . ILE A 1 129 ? 56.968 29.047 31.420 1.00 24.28 187 ILE A O 1
ATOM 1054 N N . HIS A 1 131 ? 58.164 32.747 31.432 1.00 27.24 189 HIS A N 1
ATOM 1055 C CA . HIS A 1 131 ? 57.818 33.962 30.720 1.00 28.63 189 HIS A CA 1
ATOM 1056 C C . HIS A 1 131 ? 58.908 34.997 31.025 1.00 29.40 189 HIS A C 1
ATOM 1057 O O . HIS A 1 131 ? 59.316 35.165 32.171 1.00 27.40 189 HIS A O 1
ATOM 1064 N N . PRO A 1 132 ? 59.400 35.698 29.991 1.00 31.69 190 PRO A N 1
ATOM 1065 C CA . PRO A 1 132 ? 60.453 36.708 30.151 1.00 31.72 190 PRO A CA 1
ATOM 1066 C C . PRO A 1 132 ? 60.140 37.939 31.003 1.00 30.41 190 PRO A C 1
ATOM 1067 O O . PRO A 1 132 ? 61.032 38.481 31.658 1.00 31.67 190 PRO A O 1
ATOM 1071 N N . VAL A 1 133 ? 58.894 38.393 31.001 1.00 29.78 191 VAL A N 1
ATOM 1072 C CA . VAL A 1 133 ? 58.545 39.574 31.787 1.00 28.05 191 VAL A CA 1
ATOM 1073 C C . VAL A 1 133 ? 58.536 39.303 33.299 1.00 27.68 191 VAL A C 1
ATOM 1074 O O . VAL A 1 133 ? 59.086 40.076 34.086 1.00 25.79 191 VAL A O 1
ATOM 1078 N N . SER A 1 134 ? 57.925 38.194 33.697 1.00 25.01 192 SER A N 1
ATOM 1079 C CA . SER A 1 134 ? 57.821 37.849 35.107 1.00 23.88 192 SER A CA 1
ATOM 1080 C C . SER A 1 134 ? 58.911 36.912 35.614 1.00 24.02 192 SER A C 1
ATOM 1081 O O . SER A 1 134 ? 59.198 36.866 36.815 1.00 22.29 192 SER A O 1
ATOM 1084 N N . GLY A 1 135 ? 59.511 36.145 34.708 1.00 21.93 193 GLY A N 1
ATOM 1085 C CA . GLY A 1 135 ? 60.525 35.200 35.133 1.00 22.26 193 GLY A CA 1
ATOM 1086 C C . GLY A 1 135 ? 59.870 33.972 35.760 1.00 21.92 193 GLY A C 1
ATOM 1087 O O . GLY A 1 135 ? 60.551 33.101 36.296 1.00 23.26 193 GLY A O 1
ATOM 1088 N N . LYS A 1 136 ? 58.544 33.909 35.684 1.00 20.51 194 LYS A N 1
ATOM 1089 C CA . LYS A 1 136 ? 57.784 32.803 36.255 1.00 20.79 194 LYS A CA 1
ATOM 1090 C C . LYS A 1 136 ? 57.239 31.894 35.149 1.00 19.08 194 LYS A C 1
ATOM 1091 O O . LYS A 1 136 ? 57.062 32.325 34.018 1.00 18.98 194 LYS A O 1
ATOM 1097 N N . HIS A 1 137 ? 56.972 30.645 35.502 1.00 20.06 195 HIS A N 1
ATOM 1098 C CA . HIS A 1 137 ? 56.444 29.673 34.552 1.00 20.29 195 HIS A CA 1
ATOM 1099 C C . HIS A 1 137 ? 54.977 29.929 34.263 1.00 20.08 195 HIS A C 1
ATOM 1100 O O . HIS A 1 137 ? 54.220 30.392 35.134 1.00 19.10 195 HIS A O 1
ATOM 1107 N N . ILE A 1 138 ? 54.576 29.602 33.037 1.00 19.06 196 ILE A N 1
ATOM 1108 C CA . ILE A 1 138 ? 53.202 29.782 32.594 1.00 18.28 196 ILE A CA 1
ATOM 1109 C C . ILE A 1 138 ? 52.340 28.608 33.043 1.00 18.41 196 ILE A C 1
ATOM 1110 O O . ILE A 1 138 ? 52.638 27.443 32.762 1.00 17.20 196 ILE A O 1
ATOM 1115 N N . LEU A 1 139 ? 51.270 28.930 33.751 1.00 15.86 197 LEU A N 1
ATOM 1116 C CA . LEU A 1 139 ? 50.329 27.942 34.239 1.00 16.25 197 LEU A CA 1
ATOM 1117 C C . LEU A 1 139 ? 49.126 27.947 33.288 1.00 14.61 197 LEU A C 1
ATOM 1118 O O . LEU A 1 139 ? 48.843 28.967 32.653 1.00 15.96 197 LEU A O 1
ATOM 1123 N N . GLN A 1 140 ? 48.441 26.810 33.164 1.00 15.83 198 GLN A N 1
ATOM 1124 C CA . GLN A 1 140 ? 47.238 26.726 32.324 1.00 15.78 198 GLN A CA 1
ATOM 1125 C C . GLN A 1 140 ? 46.099 26.110 33.162 1.00 15.63 198 GLN A C 1
ATOM 1126 O O . GLN A 1 140 ? 46.351 25.424 34.146 1.00 16.76 198 GLN A O 1
ATOM 1132 N N . PHE A 1 141 ? 44.849 26.337 32.768 1.00 15.73 199 PHE A N 1
ATOM 1133 C CA . PHE A 1 141 ? 43.748 25.689 33.472 1.00 16.09 199 PHE A CA 1
ATOM 1134 C C . PHE A 1 141 ? 42.739 25.263 32.417 1.00 16.50 199 PHE A C 1
ATOM 1135 O O . PHE A 1 141 ? 42.758 25.786 31.308 1.00 18.41 199 PHE A O 1
ATOM 1143 N N . VAL A 1 142 ? 41.886 24.309 32.765 1.00 17.17 200 VAL A N 1
ATOM 1144 C CA . VAL A 1 142 ? 40.877 23.825 31.830 1.00 18.73 200 VAL A CA 1
ATOM 1145 C C . VAL A 1 142 ? 39.688 24.767 31.836 1.00 19.50 200 VAL A C 1
ATOM 1146 O O . VAL A 1 142 ? 39.040 24.948 32.878 1.00 17.82 200 VAL A O 1
ATOM 1150 N N . ALA A 1 143 ? 39.409 25.359 30.675 1.00 18.69 201 ALA A N 1
ATOM 1151 C CA . ALA A 1 143 ? 38.292 26.280 30.530 1.00 22.16 201 ALA A CA 1
ATOM 1152 C C . ALA A 1 143 ? 37.312 25.782 29.462 1.00 23.83 201 ALA A C 1
ATOM 1153 O O . ALA A 1 143 ? 37.692 25.004 28.570 1.00 23.40 201 ALA A O 1
ATOM 1155 N N . ILE A 1 144 ? 36.056 26.215 29.563 1.00 24.51 202 ILE A N 1
ATOM 1156 C CA . ILE A 1 144 ? 35.033 25.836 28.586 1.00 26.07 202 ILE A CA 1
ATOM 1157 C C . ILE A 1 144 ? 34.379 27.091 28.046 1.00 29.09 202 ILE A C 1
ATOM 1158 O O . ILE A 1 144 ? 34.344 28.125 28.712 1.00 28.59 202 ILE A O 1
ATOM 1163 N N . LYS A 1 145 ? 33.856 27.004 26.831 1.00 31.85 203 LYS A N 1
ATOM 1164 C CA . LYS A 1 145 ? 33.173 28.139 26.242 1.00 36.92 203 LYS A CA 1
ATOM 1165 C C . LYS A 1 145 ? 31.743 27.674 25.995 1.00 39.65 203 LYS A C 1
ATOM 1166 O O . LYS A 1 145 ? 31.495 26.854 25.113 1.00 39.02 203 LYS A O 1
ATOM 1172 N N . ARG A 1 146 ? 30.805 28.169 26.796 1.00 42.64 204 ARG A N 1
ATOM 1173 C CA . ARG A 1 146 ? 29.408 27.770 26.642 1.00 46.48 204 ARG A CA 1
ATOM 1174 C C . ARG A 1 146 ? 28.808 28.375 25.383 1.00 48.34 204 ARG A C 1
ATOM 1175 O O . ARG A 1 146 ? 29.198 29.462 24.967 1.00 47.50 204 ARG A O 1
ATOM 1183 N N . LYS A 1 147 ? 27.865 27.667 24.768 1.00 51.72 205 LYS A N 1
ATOM 1184 C CA . LYS A 1 147 ? 27.232 28.182 23.560 1.00 55.25 205 LYS A CA 1
ATOM 1185 C C . LYS A 1 147 ? 26.322 29.356 23.906 1.00 56.41 205 LYS A C 1
ATOM 1186 O O . LYS A 1 147 ? 26.144 30.272 23.103 1.00 57.21 205 LYS A O 1
ATOM 1192 N N . ASP A 1 148 ? 25.752 29.334 25.106 1.00 57.94 206 ASP A N 1
ATOM 1193 C CA . ASP A 1 148 ? 24.862 30.407 25.522 1.00 59.68 206 ASP A CA 1
ATOM 1194 C C . ASP A 1 148 ? 25.582 31.687 25.950 1.00 60.29 206 ASP A C 1
ATOM 1195 O O . ASP A 1 148 ? 24.983 32.761 25.967 1.00 60.96 206 ASP A O 1
ATOM 1200 N N . CYS A 1 149 ? 26.868 31.579 26.274 1.00 61.05 207 CYS A N 1
ATOM 1201 C CA . CYS A 1 149 ? 27.641 32.739 26.719 1.00 61.42 207 CYS A CA 1
ATOM 1202 C C . CYS A 1 149 ? 28.709 33.155 25.713 1.00 60.42 207 CYS A C 1
ATOM 1203 O O . CYS A 1 149 ? 28.964 34.344 25.516 1.00 60.50 207 CYS A O 1
ATOM 1206 N N . GLY A 1 150 ? 29.341 32.170 25.086 1.00 58.89 208 GLY A N 1
ATOM 1207 C CA . GLY A 1 150 ? 30.392 32.481 24.139 1.00 56.47 208 GLY A CA 1
ATOM 1208 C C . GLY A 1 150 ? 31.580 33.055 24.889 1.00 54.51 208 GLY A C 1
ATOM 1209 O O . GLY A 1 150 ? 32.479 33.652 24.291 1.00 55.47 208 GLY A O 1
ATOM 1210 N N . GLU A 1 151 ? 31.578 32.883 26.210 1.00 51.76 209 GLU A N 1
ATOM 1211 C CA . GLU A 1 151 ? 32.666 33.378 27.054 1.00 48.26 209 GLU A CA 1
ATOM 1212 C C . GLU A 1 151 ? 33.388 32.200 27.684 1.00 44.38 209 GLU A C 1
ATOM 1213 O O . GLU A 1 151 ? 32.744 31.222 28.078 1.00 44.11 209 GLU A O 1
ATOM 1219 N N . TRP A 1 152 ? 34.714 32.283 27.785 1.00 39.76 210 TRP A N 1
ATOM 1220 C CA . TRP A 1 152 ? 35.466 31.196 28.405 1.00 36.41 210 TRP A CA 1
ATOM 1221 C C . TRP A 1 152 ? 35.239 31.240 29.909 1.00 33.38 210 TRP A C 1
ATOM 1222 O O . TRP A 1 152 ? 35.146 32.318 30.510 1.00 33.81 210 TRP A O 1
ATOM 1233 N N . ALA A 1 153 ? 35.143 30.066 30.515 1.00 30.89 211 ALA A N 1
ATOM 1234 C CA . ALA A 1 153 ? 34.880 29.997 31.942 1.00 27.71 211 ALA A CA 1
ATOM 1235 C C . ALA A 1 153 ? 35.372 28.720 32.589 1.00 26.21 211 ALA A C 1
ATOM 1236 O O . ALA A 1 153 ? 35.666 27.732 31.915 1.00 25.90 211 ALA A O 1
ATOM 1238 N N . ILE A 1 154 ? 35.491 28.764 33.915 1.00 23.77 212 ILE A N 1
ATOM 1239 C CA . ILE A 1 154 ? 35.806 27.608 34.702 1.00 23.07 212 ILE A CA 1
ATOM 1240 C C . ILE A 1 154 ? 34.626 26.688 34.539 1.00 23.68 212 ILE A C 1
ATOM 1241 O O . ILE A 1 154 ? 33.480 27.144 34.599 1.00 24.10 212 ILE A O 1
ATOM 1246 N N . PRO A 1 155 ? 34.861 25.389 34.321 1.00 24.62 213 PRO A N 1
ATOM 1247 C CA . PRO A 1 155 ? 33.800 24.389 34.131 1.00 25.61 213 PRO A CA 1
ATOM 1248 C C . PRO A 1 155 ? 33.028 23.962 35.378 1.00 27.93 213 PRO A C 1
ATOM 1249 O O . PRO A 1 155 ? 33.213 22.845 35.875 1.00 30.61 213 PRO A O 1
ATOM 1253 N N . GLY A 1 156 ? 32.131 24.822 35.854 1.00 27.15 214 GLY A N 1
ATOM 1254 C CA . GLY A 1 156 ? 31.363 24.480 37.046 1.00 27.45 214 GLY A CA 1
ATOM 1255 C C . GLY A 1 156 ? 29.854 24.416 36.871 1.00 26.19 214 GLY A C 1
ATOM 1256 O O . GLY A 1 156 ? 29.321 24.641 35.785 1.00 28.06 214 GLY A O 1
ATOM 1257 N N . GLY A 1 157 ? 29.153 24.107 37.954 1.00 25.20 215 GLY A N 1
ATOM 1258 C CA . GLY A 1 157 ? 27.709 24.030 37.869 1.00 24.84 215 GLY A CA 1
ATOM 1259 C C . GLY A 1 157 ? 27.075 23.882 39.236 1.00 24.23 215 GLY A C 1
ATOM 1260 O O . GLY A 1 157 ? 27.766 23.813 40.250 1.00 19.68 215 GLY A O 1
ATOM 1269 N N . VAL A 1 159 ? 25.226 22.512 42.552 1.00 25.08 217 VAL A N 1
ATOM 1270 C CA . VAL A 1 159 ? 25.361 21.359 43.414 1.00 26.20 217 VAL A CA 1
ATOM 1271 C C . VAL A 1 159 ? 23.995 20.670 43.298 1.00 28.43 217 VAL A C 1
ATOM 1272 O O . VAL A 1 159 ? 22.965 21.335 43.207 1.00 27.83 217 VAL A O 1
ATOM 1276 N N . ASP A 1 160 ? 23.984 19.347 43.277 1.00 30.93 218 ASP A N 1
ATOM 1277 C CA . ASP A 1 160 ? 22.725 18.625 43.189 1.00 33.84 218 ASP A CA 1
ATOM 1278 C C . ASP A 1 160 ? 22.198 18.394 44.594 1.00 34.08 218 ASP A C 1
ATOM 1279 O O . ASP A 1 160 ? 22.971 18.300 45.554 1.00 32.48 218 ASP A O 1
ATOM 1284 N N . PRO A 1 161 ? 20.867 18.317 44.744 1.00 35.36 219 PRO A N 1
ATOM 1285 C CA . PRO A 1 161 ? 20.295 18.090 46.071 1.00 35.93 219 PRO A CA 1
ATOM 1286 C C . PRO A 1 161 ? 20.952 16.901 46.773 1.00 37.40 219 PRO A C 1
ATOM 1287 O O . PRO A 1 161 ? 21.091 15.826 46.188 1.00 38.10 219 PRO A O 1
ATOM 1291 N N . GLY A 1 162 ? 21.373 17.108 48.016 1.00 37.48 220 GLY A N 1
ATOM 1292 C CA . GLY A 1 162 ? 21.994 16.043 48.785 1.00 39.11 220 GLY A CA 1
ATOM 1293 C C . GLY A 1 162 ? 23.404 15.660 48.380 1.00 39.74 220 GLY A C 1
ATOM 1294 O O . GLY A 1 162 ? 23.966 14.706 48.914 1.00 40.47 220 GLY A O 1
ATOM 1295 N N . GLU A 1 163 ? 23.982 16.408 47.446 1.00 40.06 221 GLU A N 1
ATOM 1296 C CA . GLU A 1 163 ? 25.335 16.136 46.966 1.00 40.01 221 GLU A CA 1
ATOM 1297 C C . GLU A 1 163 ? 26.375 16.981 47.698 1.00 39.93 221 GLU A C 1
ATOM 1298 O O . GLU A 1 163 ? 26.157 18.166 47.956 1.00 40.10 221 GLU A O 1
ATOM 1304 N N . LYS A 1 164 ? 27.501 16.366 48.044 1.00 39.39 222 LYS A N 1
ATOM 1305 C CA . LYS A 1 164 ? 28.569 17.080 48.727 1.00 39.28 222 LYS A CA 1
ATOM 1306 C C . LYS A 1 164 ? 29.360 17.887 47.700 1.00 38.17 222 LYS A C 1
ATOM 1307 O O . LYS A 1 164 ? 29.449 17.500 46.533 1.00 37.71 222 LYS A O 1
ATOM 1313 N N . ILE A 1 165 ? 29.923 19.011 48.137 1.00 36.81 223 ILE A N 1
ATOM 1314 C CA . ILE A 1 165 ? 30.684 19.882 47.246 1.00 34.83 223 ILE A CA 1
ATOM 1315 C C . ILE A 1 165 ? 31.848 19.158 46.555 1.00 33.45 223 ILE A C 1
ATOM 1316 O O . ILE A 1 165 ? 32.068 19.345 45.358 1.00 31.82 223 ILE A O 1
ATOM 1321 N N . SER A 1 166 ? 32.583 18.324 47.289 1.00 33.58 224 SER A N 1
ATOM 1322 C CA . SER A 1 166 ? 33.704 17.589 46.687 1.00 33.99 224 SER A CA 1
ATOM 1323 C C . SER A 1 166 ? 33.201 16.769 45.509 1.00 32.72 224 SER A C 1
ATOM 1324 O O . SER A 1 166 ? 33.868 16.649 44.480 1.00 31.93 224 SER A O 1
ATOM 1327 N N . ALA A 1 167 ? 32.013 16.203 45.675 1.00 31.44 225 ALA A N 1
ATOM 1328 C CA . ALA A 1 167 ? 31.396 15.389 44.642 1.00 30.04 225 ALA A CA 1
ATOM 1329 C C . ALA A 1 167 ? 30.976 16.221 43.444 1.00 28.56 225 ALA A C 1
ATOM 1330 O O . ALA A 1 167 ? 31.102 15.787 42.300 1.00 28.76 225 ALA A O 1
ATOM 1332 N N . THR A 1 168 ? 30.461 17.421 43.706 1.00 25.91 226 THR A N 1
ATOM 1333 C CA . THR A 1 168 ? 30.016 18.312 42.644 1.00 24.08 226 THR A CA 1
ATOM 1334 C C . THR A 1 168 ? 31.206 18.737 41.805 1.00 22.66 226 THR A C 1
ATOM 1335 O O . THR A 1 168 ? 31.114 18.792 40.580 1.00 24.48 226 THR A O 1
ATOM 1339 N N . LEU A 1 169 ? 32.306 19.059 42.480 1.00 22.30 227 LEU A N 1
ATOM 1340 C CA . LEU A 1 169 ? 33.519 19.503 41.798 1.00 22.21 227 LEU A CA 1
ATOM 1341 C C . LEU A 1 169 ? 34.007 18.425 40.835 1.00 23.59 227 LEU A C 1
ATOM 1342 O O . LEU A 1 169 ? 34.275 18.709 39.673 1.00 23.43 227 LEU A O 1
ATOM 1347 N N . LYS A 1 170 ? 34.112 17.193 41.322 1.00 25.92 228 LYS A N 1
ATOM 1348 C CA . LYS A 1 170 ? 34.576 16.079 40.478 1.00 27.51 228 LYS A CA 1
ATOM 1349 C C . LYS A 1 170 ? 33.591 15.772 39.353 1.00 27.30 228 LYS A C 1
ATOM 1350 O O . LYS A 1 170 ? 33.977 15.578 38.191 1.00 26.28 228 LYS A O 1
ATOM 1356 N N . ARG A 1 171 ? 32.304 15.739 39.687 1.00 27.99 229 ARG A N 1
ATOM 1357 C CA . ARG A 1 171 ? 31.282 15.458 38.687 1.00 27.40 229 ARG A CA 1
ATOM 1358 C C . ARG A 1 171 ? 31.241 16.490 37.579 1.00 27.39 229 ARG A C 1
ATOM 1359 O O . ARG A 1 171 ? 31.217 16.140 36.395 1.00 26.52 229 ARG A O 1
ATOM 1367 N N . GLU A 1 172 ? 31.202 17.767 37.956 1.00 26.37 230 GLU A N 1
ATOM 1368 C CA . GLU A 1 172 ? 31.156 18.845 36.971 1.00 25.90 230 GLU A CA 1
ATOM 1369 C C . GLU A 1 172 ? 32.371 18.847 36.054 1.00 25.08 230 GLU A C 1
ATOM 1370 O O . GLU A 1 172 ? 32.250 19.048 34.851 1.00 25.26 230 GLU A O 1
ATOM 1376 N N . PHE A 1 173 ? 33.550 18.655 36.623 1.00 23.15 231 PHE A N 1
ATOM 1377 C CA . PHE A 1 173 ? 34.735 18.655 35.777 1.00 22.75 231 PHE A CA 1
ATOM 1378 C C . PHE A 1 173 ? 34.628 17.519 34.752 1.00 24.17 231 PHE A C 1
ATOM 1379 O O . PHE A 1 173 ? 34.774 17.730 33.547 1.00 23.81 231 PHE A O 1
ATOM 1387 N N . GLY A 1 174 ? 34.355 16.320 35.247 1.00 25.19 232 GLY A N 1
ATOM 1388 C CA . GLY A 1 174 ? 34.240 15.172 34.370 1.00 27.26 232 GLY A CA 1
ATOM 1389 C C . GLY A 1 174 ? 33.166 15.332 33.315 1.00 27.90 232 GLY A C 1
ATOM 1390 O O . GLY A 1 174 ? 33.415 15.097 32.143 1.00 28.23 232 GLY A O 1
ATOM 1391 N N . GLU A 1 175 ? 31.970 15.748 33.715 1.00 29.04 233 GLU A N 1
ATOM 1392 C CA . GLU A 1 175 ? 30.891 15.891 32.750 1.00 29.35 233 GLU A CA 1
ATOM 1393 C C . GLU A 1 175 ? 31.129 16.994 31.722 1.00 28.92 233 GLU A C 1
ATOM 1394 O O . GLU A 1 175 ? 30.931 16.795 30.526 1.00 27.86 233 GLU A O 1
ATOM 1400 N N . GLU A 1 176 ? 31.581 18.153 32.187 1.00 27.86 234 GLU A N 1
ATOM 1401 C CA . GLU A 1 176 ? 31.799 19.303 31.315 1.00 27.91 234 GLU A CA 1
ATOM 1402 C C . GLU A 1 176 ? 33.099 19.342 30.517 1.00 26.24 234 GLU A C 1
ATOM 1403 O O . GLU A 1 176 ? 33.108 19.781 29.361 1.00 26.00 234 GLU A O 1
ATOM 1409 N N . ALA A 1 177 ? 34.196 18.914 31.134 1.00 25.79 235 ALA A N 1
ATOM 1410 C CA . ALA A 1 177 ? 35.492 18.981 30.461 1.00 26.71 235 ALA A CA 1
ATOM 1411 C C . ALA A 1 177 ? 36.004 17.670 29.873 1.00 26.91 235 ALA A C 1
ATOM 1412 O O . ALA A 1 177 ? 36.884 17.684 29.006 1.00 27.76 235 ALA A O 1
ATOM 1414 N N . LEU A 1 178 ? 35.466 16.550 30.344 1.00 27.78 236 LEU A N 1
ATOM 1415 C CA . LEU A 1 178 ? 35.882 15.236 29.860 1.00 28.55 236 LEU A CA 1
ATOM 1416 C C . LEU A 1 178 ? 34.741 14.499 29.164 1.00 31.57 236 LEU A C 1
ATOM 1417 O O . LEU A 1 178 ? 34.927 13.381 28.698 1.00 32.45 236 LEU A O 1
ATOM 1422 N N . ASN A 1 179 ? 33.571 15.136 29.101 1.00 33.99 237 ASN A N 1
ATOM 1423 C CA . ASN A 1 179 ? 32.382 14.562 28.465 1.00 35.49 237 ASN A CA 1
ATOM 1424 C C . ASN A 1 179 ? 32.108 13.158 29.006 1.00 37.69 237 ASN A C 1
ATOM 1425 O O . ASN A 1 179 ? 31.772 12.243 28.250 1.00 38.30 237 ASN A O 1
ATOM 1430 N N . SER A 1 180 ? 32.227 12.997 30.321 1.00 38.26 238 SER A N 1
ATOM 1431 C CA . SER A 1 180 ? 32.018 11.698 30.950 1.00 41.15 238 SER A CA 1
ATOM 1432 C C . SER A 1 180 ? 30.608 11.108 30.813 1.00 42.87 238 SER A C 1
ATOM 1433 O O . SER A 1 180 ? 30.442 9.891 30.868 1.00 43.18 238 SER A O 1
ATOM 1436 N N . LEU A 1 181 ? 29.590 11.947 30.648 1.00 45.11 239 LEU A N 1
ATOM 1437 C CA . LEU A 1 181 ? 28.227 11.428 30.513 1.00 47.30 239 LEU A CA 1
ATOM 1438 C C . LEU A 1 181 ? 28.073 10.622 29.231 1.00 49.39 239 LEU A C 1
ATOM 1439 O O . LEU A 1 181 ? 27.132 9.841 29.082 1.00 49.07 239 LEU A O 1
ATOM 1444 N N . GLN A 1 182 ? 29.018 10.814 28.318 1.00 51.71 240 GLN A N 1
ATOM 1445 C CA . GLN A 1 182 ? 29.009 10.147 27.027 1.00 54.89 240 GLN A CA 1
ATOM 1446 C C . GLN A 1 182 ? 30.150 9.133 26.943 1.00 56.28 240 GLN A C 1
ATOM 1447 O O . GLN A 1 182 ? 30.752 8.946 25.883 1.00 56.13 240 GLN A O 1
ATOM 1453 N N . LYS A 1 183 ? 30.448 8.492 28.070 1.00 58.05 241 LYS A N 1
ATOM 1454 C CA . LYS A 1 183 ? 31.510 7.490 28.127 1.00 60.24 241 LYS A CA 1
ATOM 1455 C C . LYS A 1 183 ? 30.934 6.101 28.402 1.00 61.87 241 LYS A C 1
ATOM 1456 O O . LYS A 1 183 ? 29.889 5.965 29.045 1.00 61.53 241 LYS A O 1
ATOM 1462 N N . THR A 1 184 ? 31.637 5.078 27.922 1.00 63.54 242 THR A N 1
ATOM 1463 C CA . THR A 1 184 ? 31.210 3.684 28.043 1.00 65.70 242 THR A CA 1
ATOM 1464 C C . THR A 1 184 ? 31.219 3.042 29.434 1.00 66.93 242 THR A C 1
ATOM 1465 O O . THR A 1 184 ? 31.213 1.815 29.541 1.00 67.85 242 THR A O 1
ATOM 1469 N N . SER A 1 185 ? 31.223 3.849 30.492 1.00 67.91 243 SER A N 1
ATOM 1470 C CA . SER A 1 185 ? 31.237 3.316 31.858 1.00 69.00 243 SER A CA 1
ATOM 1471 C C . SER A 1 185 ? 32.596 2.718 32.222 1.00 69.29 243 SER A C 1
ATOM 1472 O O . SER A 1 185 ? 33.050 2.830 33.365 1.00 68.90 243 SER A O 1
ATOM 1475 N N . ALA A 1 186 ? 33.234 2.068 31.253 1.00 69.39 244 ALA A N 1
ATOM 1476 C CA . ALA A 1 186 ? 34.547 1.478 31.471 1.00 69.46 244 ALA A CA 1
ATOM 1477 C C . ALA A 1 186 ? 35.550 2.626 31.527 1.00 69.48 244 ALA A C 1
ATOM 1478 O O . ALA A 1 186 ? 36.439 2.654 32.377 1.00 69.05 244 ALA A O 1
ATOM 1480 N N . GLU A 1 187 ? 35.391 3.578 30.613 1.00 69.60 245 GLU A N 1
ATOM 1481 C CA . GLU A 1 187 ? 36.265 4.743 30.559 1.00 69.56 245 GLU A CA 1
ATOM 1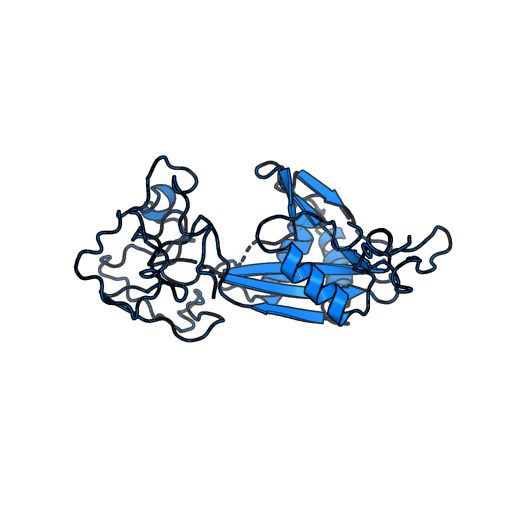482 C C . GLU A 1 187 ? 35.888 5.676 31.700 1.00 68.66 245 GLU A C 1
ATOM 1483 O O . GLU A 1 187 ? 36.719 6.432 32.194 1.00 68.36 245 GLU A O 1
ATOM 1489 N N . LYS A 1 188 ? 34.623 5.624 32.107 1.00 68.00 246 LYS A N 1
ATOM 1490 C CA . LYS A 1 188 ? 34.149 6.456 33.203 1.00 67.81 246 LYS A CA 1
ATOM 1491 C C . LYS A 1 188 ? 34.935 6.114 34.462 1.00 67.52 246 LYS A C 1
ATOM 1492 O O . LYS A 1 188 ? 35.027 6.921 35.388 1.00 67.35 246 LYS A O 1
ATOM 1498 N N . ARG A 1 189 ? 35.502 4.909 34.488 1.00 67.16 247 ARG A N 1
ATOM 1499 C CA . ARG A 1 189 ? 36.285 4.464 35.633 1.00 66.44 247 ARG A CA 1
ATOM 1500 C C . ARG A 1 189 ? 37.769 4.800 35.495 1.00 64.81 247 ARG A C 1
ATOM 1501 O O . ARG A 1 189 ? 38.446 5.016 36.499 1.00 64.54 247 ARG A O 1
ATOM 1509 N N . GLU A 1 190 ? 38.278 4.834 34.266 1.00 62.97 248 GLU A N 1
ATOM 1510 C CA . GLU A 1 190 ? 39.678 5.196 34.059 1.00 61.87 248 GLU A CA 1
ATOM 1511 C C . GLU A 1 190 ? 39.756 6.687 34.388 1.00 60.44 248 GLU A C 1
ATOM 1512 O O . GLU A 1 190 ? 40.787 7.191 34.835 1.00 59.56 248 GLU A O 1
ATOM 1518 N N . ILE A 1 191 ? 38.640 7.377 34.160 1.00 58.74 249 ILE A N 1
ATOM 1519 C CA . ILE A 1 191 ? 38.531 8.805 34.427 1.00 57.18 249 ILE A CA 1
ATOM 1520 C C . ILE A 1 191 ? 38.412 9.042 35.930 1.00 56.70 249 ILE A C 1
ATOM 1521 O O . ILE A 1 191 ? 39.151 9.849 36.493 1.00 55.97 249 ILE A O 1
ATOM 1526 N N . GLU A 1 192 ? 37.485 8.340 36.578 1.00 55.90 250 GLU A N 1
ATOM 1527 C CA . GLU A 1 192 ? 37.303 8.493 38.019 1.00 55.28 250 GLU A CA 1
ATOM 1528 C C . GLU A 1 192 ? 38.567 8.047 38.741 1.00 53.47 250 GLU A C 1
ATOM 1529 O O . GLU A 1 192 ? 38.805 8.433 39.883 1.00 53.57 250 GLU A O 1
ATOM 1535 N N . GLU A 1 193 ? 39.380 7.242 38.064 1.00 51.27 251 GLU A N 1
ATOM 1536 C CA . GLU A 1 193 ? 40.629 6.762 38.647 1.00 48.95 251 GLU A CA 1
ATOM 1537 C C . GLU A 1 193 ? 41.658 7.881 38.627 1.00 45.80 251 GLU A C 1
ATOM 1538 O O . GLU A 1 193 ? 42.320 8.158 39.632 1.00 44.35 251 GLU A O 1
ATOM 1544 N N . LYS A 1 194 ? 41.796 8.511 37.467 1.00 41.70 252 LYS A N 1
ATOM 1545 C CA . LYS A 1 194 ? 42.734 9.611 37.307 1.00 39.00 252 LYS A CA 1
ATOM 1546 C C . LYS A 1 194 ? 42.273 10.813 38.138 1.00 36.00 252 LYS A C 1
ATOM 1547 O O . LYS A 1 194 ? 43.086 11.463 38.801 1.00 33.09 252 LYS A O 1
ATOM 1553 N N . LEU A 1 195 ? 40.970 11.092 38.120 1.00 34.80 253 LEU A N 1
ATOM 1554 C CA . LEU A 1 195 ? 40.426 12.204 38.902 1.00 34.67 253 LEU A CA 1
ATOM 1555 C C . LEU A 1 195 ? 40.530 11.926 40.399 1.00 35.27 253 LEU A C 1
ATOM 1556 O O . LEU A 1 195 ? 40.741 12.843 41.197 1.00 34.20 253 LEU A O 1
ATOM 1561 N N . HIS A 1 196 ? 40.379 10.660 40.784 1.00 36.99 254 HIS A N 1
ATOM 1562 C CA . HIS A 1 196 ? 40.493 10.303 42.187 1.00 38.37 254 HIS A CA 1
ATOM 1563 C C . HIS A 1 196 ? 41.905 10.675 42.625 1.00 38.06 254 HIS A C 1
ATOM 1564 O O . HIS A 1 196 ? 42.110 11.320 43.657 1.00 37.46 254 HIS A O 1
ATOM 1571 N N . LYS A 1 197 ? 42.882 10.280 41.820 1.00 38.16 255 LYS A N 1
ATOM 1572 C CA . LYS A 1 197 ? 44.268 10.578 42.130 1.00 38.90 255 LYS A CA 1
ATOM 1573 C C . LYS A 1 197 ? 44.483 12.093 42.165 1.00 38.73 255 LYS A C 1
ATOM 1574 O O . LYS A 1 197 ? 45.045 12.624 43.125 1.00 38.31 255 LYS A O 1
ATOM 1580 N N . LEU A 1 198 ? 44.021 12.779 41.124 1.00 36.81 256 LEU A N 1
ATOM 1581 C CA . LEU A 1 198 ? 44.168 14.228 41.022 1.00 38.21 256 LEU A CA 1
ATOM 1582 C C . LEU A 1 198 ? 43.501 14.983 42.169 1.00 39.26 256 LEU A C 1
ATOM 1583 O O . LEU A 1 198 ? 44.128 15.820 42.812 1.00 41.48 256 LEU A O 1
ATOM 1588 N N . PHE A 1 199 ? 42.230 14.688 42.412 1.00 40.64 257 PHE A N 1
ATOM 1589 C CA . PHE A 1 199 ? 41.464 15.352 43.461 1.00 43.64 257 PHE A CA 1
ATOM 1590 C C . PHE A 1 199 ? 41.858 14.969 44.883 1.00 46.34 257 PHE A C 1
ATOM 1591 O O . PHE A 1 199 ? 41.030 15.021 45.794 1.00 47.71 257 PHE A O 1
ATOM 1599 N N . SER A 1 200 ? 43.118 14.595 45.084 1.00 48.35 258 SER A N 1
ATOM 1600 C CA . SER A 1 200 ? 43.575 14.228 46.419 1.00 49.82 258 SER A CA 1
ATOM 1601 C C . SER A 1 200 ? 45.045 14.553 46.637 1.00 50.67 258 SER A C 1
ATOM 1602 O O . SER A 1 200 ? 45.585 14.274 47.708 1.00 52.17 258 SER A O 1
ATOM 1605 N N . GLN A 1 201 ? 45.692 15.161 45.646 1.00 51.08 259 GLN A N 1
ATOM 1606 C CA . GLN A 1 201 ? 47.119 15.444 45.764 1.00 51.23 259 GLN A CA 1
ATOM 1607 C C . GLN A 1 201 ? 47.584 16.886 45.968 1.00 50.64 259 GLN A C 1
ATOM 1608 O O . GLN A 1 201 ? 48.570 17.126 46.669 1.00 51.02 259 GLN A O 1
ATOM 1614 N N . ASP A 1 202 ? 46.895 17.848 45.372 1.00 49.41 260 ASP A N 1
ATOM 1615 C CA . ASP A 1 202 ? 47.334 19.234 45.501 1.00 48.16 260 ASP A CA 1
ATOM 1616 C C . ASP A 1 202 ? 46.163 20.189 45.287 1.00 46.63 260 ASP A C 1
ATOM 1617 O O . ASP A 1 202 ? 46.048 20.788 44.213 1.00 44.91 260 ASP A O 1
ATOM 1622 N N . HIS A 1 203 ? 45.299 20.333 46.296 1.00 44.20 261 HIS A N 1
ATOM 1623 C CA . HIS A 1 203 ? 44.131 21.217 46.176 1.00 41.51 261 HIS A CA 1
ATOM 1624 C C . HIS A 1 203 ? 44.058 22.377 47.173 1.00 38.66 261 HIS A C 1
ATOM 1625 O O . HIS A 1 203 ? 44.442 22.248 48.336 1.00 38.73 261 HIS A O 1
ATOM 1632 N N . LEU A 1 204 ? 43.529 23.501 46.697 1.00 33.83 262 LEU A N 1
ATOM 1633 C CA . LEU A 1 204 ? 43.398 24.720 47.488 1.00 30.16 262 LEU A CA 1
ATOM 1634 C C . LEU A 1 204 ? 42.039 25.357 47.259 1.00 26.80 262 LEU A C 1
ATOM 1635 O O . LEU A 1 204 ? 41.622 25.493 46.117 1.00 22.09 262 LEU A O 1
ATOM 1640 N N . VAL A 1 205 ? 41.358 25.762 48.330 1.00 24.62 263 VAL A N 1
ATOM 1641 C CA . VAL A 1 205 ? 40.078 26.440 48.168 1.00 22.07 263 VAL A CA 1
ATOM 1642 C C . VAL A 1 205 ? 40.458 27.857 47.777 1.00 21.72 263 VAL A C 1
ATOM 1643 O O . VAL A 1 205 ? 41.222 28.522 48.478 1.00 23.66 263 VAL A O 1
ATOM 1647 N N . ILE A 1 206 ? 39.932 28.323 46.658 1.00 19.03 264 ILE A N 1
ATOM 1648 C CA . ILE A 1 206 ? 40.264 29.650 46.174 1.00 17.66 264 ILE A CA 1
ATOM 1649 C C . ILE A 1 206 ? 39.264 30.701 46.636 1.00 17.27 264 ILE A C 1
ATOM 1650 O O . ILE A 1 206 ? 39.642 31.810 47.016 1.00 18.77 264 ILE A O 1
ATOM 1655 N N . TYR A 1 207 ? 37.992 30.334 46.619 1.00 16.54 265 TYR A N 1
ATOM 1656 C CA . TYR A 1 207 ? 36.937 31.252 47.000 1.00 16.56 265 TYR A CA 1
ATOM 1657 C C . TYR A 1 207 ? 35.678 30.501 47.420 1.00 16.14 265 TYR A C 1
ATOM 1658 O O . TYR A 1 207 ? 35.346 29.469 46.848 1.00 16.23 265 TYR A O 1
ATOM 1667 N N . LYS A 1 208 ? 34.980 31.016 48.432 1.00 16.64 266 LYS A N 1
ATOM 1668 C CA . LYS A 1 208 ? 33.731 30.391 48.866 1.00 16.64 266 LYS A CA 1
ATOM 1669 C C . LYS A 1 208 ? 32.778 31.525 49.215 1.00 18.72 266 LYS A C 1
ATOM 1670 O O . LYS A 1 208 ? 33.190 32.494 49.853 1.00 18.30 266 LYS A O 1
ATOM 1676 N N . GLY A 1 209 ? 31.524 31.405 48.795 1.00 16.14 267 GLY A N 1
ATOM 1677 C CA . GLY A 1 209 ? 30.557 32.431 49.155 1.00 16.19 267 GLY A CA 1
ATOM 1678 C C . GLY A 1 209 ? 29.823 33.113 48.023 1.00 15.27 267 GLY A C 1
ATOM 1679 O O . GLY A 1 209 ? 2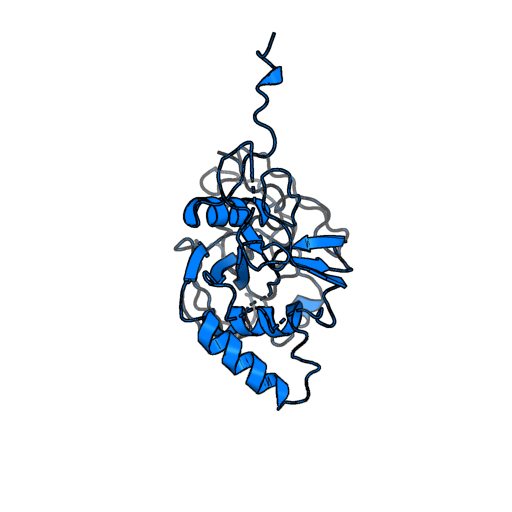9.782 32.661 46.883 1.00 11.64 267 GLY A O 1
ATOM 1680 N N . TYR A 1 210 ? 29.229 34.239 48.371 1.00 14.13 268 TYR A N 1
ATOM 1681 C CA . TYR A 1 210 ? 28.456 35.040 47.436 1.00 15.30 268 TYR A CA 1
ATOM 1682 C C . TYR A 1 210 ? 29.155 35.376 46.145 1.00 14.92 268 TYR A C 1
ATOM 1683 O O . TYR A 1 210 ? 30.355 35.684 46.135 1.00 14.64 268 TYR A O 1
ATOM 1692 N N A VAL A 1 211 ? 28.405 35.307 45.049 0.50 14.36 269 VAL A N 1
ATOM 1693 N N B VAL A 1 211 ? 28.413 35.304 45.043 0.50 13.86 269 VAL A N 1
ATOM 1694 C CA A VAL A 1 211 ? 28.912 35.683 43.739 0.50 16.15 269 VAL A CA 1
ATOM 1695 C CA B VAL A 1 211 ? 28.945 35.705 43.750 0.50 15.26 269 VAL A CA 1
ATOM 1696 C C A VAL A 1 211 ? 27.896 36.657 43.139 0.50 16.71 269 VAL A C 1
ATOM 1697 C C B VAL A 1 211 ? 27.908 36.666 43.164 0.50 16.20 269 VAL A C 1
ATOM 1698 O O A VAL A 1 211 ? 26.696 36.368 43.102 0.50 17.65 269 VAL A O 1
ATOM 1699 O O B VAL A 1 211 ? 26.706 36.380 43.169 0.50 17.02 269 VAL A O 1
ATOM 1706 N N . ASP A 1 212 ? 28.379 37.822 42.706 1.00 16.49 270 ASP A N 1
ATOM 1707 C CA . ASP A 1 212 ? 27.523 38.844 42.114 1.00 17.25 270 ASP A CA 1
ATOM 1708 C C . ASP A 1 212 ? 27.081 38.237 40.784 1.00 18.97 270 ASP A C 1
ATOM 1709 O O . ASP A 1 212 ? 27.882 38.076 39.858 1.00 19.88 270 ASP A O 1
ATOM 1714 N N . ASP A 1 213 ? 25.805 37.876 40.708 1.00 18.00 271 ASP A N 1
ATOM 1715 C CA . ASP A 1 213 ? 25.248 37.210 39.535 1.00 17.84 271 ASP A CA 1
ATOM 1716 C C . ASP A 1 213 ? 23.936 37.912 39.142 1.00 17.02 271 ASP A C 1
ATOM 1717 O O . ASP A 1 213 ? 23.167 38.322 40.013 1.00 15.71 271 ASP A O 1
ATOM 1722 N N . PRO A 1 214 ? 23.660 38.059 37.833 1.00 15.84 272 PRO A N 1
ATOM 1723 C CA . PRO A 1 214 ? 22.417 38.733 37.443 1.00 16.93 272 PRO A CA 1
ATOM 1724 C C . PRO A 1 214 ? 21.132 37.997 37.838 1.00 14.79 272 PRO A C 1
ATOM 1725 O O . PRO A 1 214 ? 20.046 38.544 37.708 1.00 16.31 272 PRO A O 1
ATOM 1729 N N . ARG A 1 215 ? 21.256 36.756 38.302 1.00 15.24 273 ARG A N 1
ATOM 1730 C CA . ARG A 1 215 ? 20.089 35.997 38.719 1.00 16.08 273 ARG A CA 1
ATOM 1731 C C . ARG A 1 215 ? 19.744 36.300 40.170 1.00 14.75 273 ARG A C 1
ATOM 1732 O O . ARG A 1 215 ? 18.679 35.921 40.634 1.00 14.73 273 ARG A O 1
ATOM 1740 N N . ASN A 1 216 ? 20.635 36.989 40.881 1.00 14.28 274 ASN A N 1
ATOM 1741 C CA . ASN A 1 216 ? 20.380 37.264 42.306 1.00 13.87 274 ASN A CA 1
ATOM 1742 C C . ASN A 1 216 ? 19.200 38.183 42.560 1.00 11.63 274 ASN A C 1
ATOM 1743 O O . ASN A 1 216 ? 18.931 39.078 41.789 1.00 12.56 274 ASN A O 1
ATOM 1748 N N . THR A 1 217 ? 18.529 37.959 43.689 1.00 12.60 275 THR A N 1
ATOM 1749 C CA . THR A 1 217 ? 17.392 38.778 44.111 1.00 12.24 275 THR A CA 1
ATOM 1750 C C . THR A 1 217 ? 17.607 39.145 45.587 1.00 11.46 275 THR A C 1
ATOM 1751 O O . THR A 1 217 ? 18.628 38.816 46.175 1.00 9.91 275 THR A O 1
ATOM 1755 N N . ASP A 1 218 ? 16.629 39.821 46.184 1.00 11.63 276 ASP A N 1
ATOM 1756 C CA . ASP A 1 218 ? 16.719 40.177 47.593 1.00 12.90 276 ASP A CA 1
ATOM 1757 C C . ASP A 1 218 ? 16.618 38.935 48.458 1.00 13.59 276 ASP A C 1
ATOM 1758 O O . ASP A 1 218 ? 17.071 38.930 49.602 1.00 12.63 276 ASP A O 1
ATOM 1763 N N . ASN A 1 219 ? 16.034 37.862 47.906 1.00 12.00 277 ASN A N 1
ATOM 1764 C CA . ASN A 1 219 ? 15.768 36.673 48.700 1.00 11.80 277 ASN A CA 1
ATOM 1765 C C . ASN A 1 219 ? 16.456 35.374 48.307 1.00 11.95 277 ASN A C 1
ATOM 1766 O O . ASN A 1 219 ? 16.319 34.373 49.009 1.00 13.33 277 ASN A O 1
ATOM 1771 N N . ALA A 1 220 ? 17.213 35.408 47.218 1.00 10.65 278 ALA A N 1
ATOM 1772 C CA . ALA A 1 220 ? 17.893 34.205 46.735 1.00 11.61 278 ALA A CA 1
ATOM 1773 C C . ALA A 1 220 ? 19.096 34.661 45.931 1.00 10.22 278 ALA A C 1
ATOM 1774 O O . ALA A 1 220 ? 19.038 35.676 45.248 1.00 13.34 278 ALA A O 1
ATOM 1776 N N . TRP A 1 221 ? 20.197 33.932 46.030 1.00 12.49 279 TRP A N 1
ATOM 1777 C CA . TRP A 1 221 ? 21.416 34.352 45.341 1.00 10.78 279 TRP A CA 1
ATOM 1778 C C . TRP A 1 221 ? 22.324 33.174 45.109 1.00 10.97 279 TRP A C 1
ATOM 1779 O O . TRP A 1 221 ? 22.181 32.140 45.724 1.00 9.42 279 TRP A O 1
ATOM 1798 N N . GLU A 1 223 ? 25.967 31.244 45.163 1.00 11.87 281 GLU A N 1
ATOM 1799 C CA . GLU A 1 223 ? 27.199 31.129 45.938 1.00 13.39 281 GLU A CA 1
ATOM 1800 C C . GLU A 1 223 ? 28.005 30.053 45.224 1.00 15.68 281 GLU A C 1
ATOM 1801 O O . GLU A 1 223 ? 27.437 29.182 44.555 1.00 15.92 281 GLU A O 1
ATOM 1807 N N . THR A 1 224 ? 29.325 30.128 45.322 1.00 15.96 282 THR A N 1
ATOM 1808 C CA . THR A 1 224 ? 30.117 29.076 44.710 1.00 17.65 282 THR A CA 1
ATOM 1809 C C . THR A 1 224 ? 31.283 28.702 45.620 1.00 18.61 282 THR A C 1
ATOM 1810 O O . THR A 1 224 ? 31.575 29.374 46.609 1.00 18.21 282 THR A O 1
ATOM 1814 N N . GLU A 1 225 ? 31.899 27.599 45.299 1.00 17.49 283 GLU A N 1
ATOM 1815 C CA . GLU A 1 225 ? 33.081 27.189 45.992 1.00 17.05 283 GLU A CA 1
ATOM 1816 C C . GLU A 1 225 ? 34.031 26.869 44.893 1.00 17.53 283 GLU A C 1
ATOM 1817 O O . GLU A 1 225 ? 33.865 25.888 44.176 1.00 16.46 283 GLU A O 1
ATOM 1823 N N . ALA A 1 226 ? 35.043 27.684 44.727 1.00 16.54 284 ALA A N 1
ATOM 1824 C CA . ALA A 1 226 ? 36.024 27.494 43.658 1.00 14.39 284 ALA A CA 1
ATOM 1825 C C . ALA A 1 226 ? 37.229 26.816 44.293 1.00 14.90 284 ALA A C 1
ATOM 1826 O O . ALA A 1 226 ? 37.806 27.328 45.236 1.00 15.71 284 ALA A O 1
ATOM 1828 N N . VAL A 1 227 ? 37.624 25.661 43.754 1.00 15.71 285 VAL A N 1
ATOM 1829 C CA . VAL A 1 227 ? 38.718 24.903 44.339 1.00 14.56 285 VAL A CA 1
ATOM 1830 C C . VAL A 1 227 ? 39.692 24.520 43.244 1.00 15.71 285 VAL A C 1
ATOM 1831 O O . VAL A 1 227 ? 39.285 24.096 42.178 1.00 15.43 285 VAL A O 1
ATOM 1835 N N . ASN A 1 228 ? 40.972 24.703 43.520 1.00 15.03 286 ASN A N 1
ATOM 1836 C CA . ASN A 1 228 ? 42.023 24.405 42.545 1.00 15.22 286 ASN A CA 1
ATOM 1837 C C . ASN A 1 228 ? 42.677 23.056 42.821 1.00 16.44 286 ASN A C 1
ATOM 1838 O O . ASN A 1 228 ? 43.131 22.807 43.933 1.00 18.48 286 ASN A O 1
ATOM 1843 N N . TYR A 1 229 ? 42.680 22.179 41.814 1.00 16.48 287 TYR A N 1
ATOM 1844 C CA . TYR A 1 229 ? 43.337 20.902 41.872 1.00 18.55 287 TYR A CA 1
ATOM 1845 C C . TYR A 1 229 ? 44.442 21.037 40.883 1.00 17.56 287 TYR A C 1
ATOM 1846 O O . TYR A 1 229 ? 44.182 21.245 39.702 1.00 18.20 287 TYR A O 1
ATOM 1855 N N . HIS A 1 230 ? 45.676 20.927 41.354 1.00 17.10 288 HIS A N 1
ATOM 1856 C CA . HIS A 1 230 ? 46.831 21.167 40.511 1.00 19.36 288 HIS A CA 1
ATOM 1857 C C . HIS A 1 230 ? 47.657 19.914 40.247 1.00 18.40 288 HIS A C 1
ATOM 1858 O O . HIS A 1 230 ? 47.878 19.118 41.150 1.00 19.47 288 HIS A O 1
ATOM 1865 N N . ASP A 1 231 ? 48.094 19.759 38.999 1.00 19.62 289 ASP A N 1
ATOM 1866 C CA . ASP A 1 231 ? 48.930 18.625 38.589 1.00 19.21 289 ASP A CA 1
ATOM 1867 C C . ASP A 1 231 ? 50.345 19.183 38.406 1.00 19.47 289 ASP A C 1
ATOM 1868 O O . ASP A 1 231 ? 50.685 19.697 37.353 1.00 19.92 289 ASP A O 1
ATOM 1873 N N . GLU A 1 232 ? 51.159 19.095 39.456 1.00 22.06 290 GLU A N 1
ATOM 1874 C CA . GLU A 1 232 ? 52.509 19.653 39.430 1.00 23.52 290 GLU A CA 1
ATOM 1875 C C . GLU A 1 232 ? 53.459 19.030 38.413 1.00 24.07 290 GLU A C 1
ATOM 1876 O O . GLU A 1 232 ? 54.218 19.733 37.768 1.00 22.03 290 GLU A O 1
ATOM 1882 N N . THR A 1 233 ? 53.407 17.716 38.260 1.00 25.65 291 THR A N 1
ATOM 1883 C CA . THR A 1 233 ? 54.312 17.043 37.327 1.00 27.80 291 THR A CA 1
ATOM 1884 C C . THR A 1 233 ? 53.740 16.916 35.924 1.00 27.33 291 THR A C 1
ATOM 1885 O O . THR A 1 233 ? 54.486 16.772 34.950 1.00 27.13 291 THR A O 1
ATOM 1889 N N . GLY A 1 234 ? 52.419 16.992 35.820 1.00 26.83 292 GLY A N 1
ATOM 1890 C CA . GLY A 1 234 ? 51.762 16.858 34.536 1.00 27.90 292 GLY A CA 1
ATOM 1891 C C . GLY A 1 234 ? 51.397 15.406 34.230 1.00 28.13 292 GLY A C 1
ATOM 1892 O O . GLY A 1 234 ? 50.700 15.132 33.258 1.00 27.20 292 GLY A O 1
ATOM 1893 N N . GLU A 1 235 ? 51.854 14.489 35.076 1.00 29.48 293 GLU A N 1
ATOM 1894 C CA . GLU A 1 235 ? 51.613 13.052 34.908 1.00 33.68 293 GLU A CA 1
ATOM 1895 C C . GLU A 1 235 ? 50.168 12.607 35.062 1.00 35.79 293 GLU A C 1
ATOM 1896 O O . GLU A 1 235 ? 49.782 11.552 34.556 1.00 35.39 293 GLU A O 1
ATOM 1902 N N . ILE A 1 236 ? 49.361 13.382 35.774 1.00 36.12 294 ILE A N 1
ATOM 1903 C CA . ILE A 1 236 ? 47.975 12.981 35.936 1.00 38.59 294 ILE A CA 1
ATOM 1904 C C . ILE A 1 236 ? 47.150 13.475 34.756 1.00 38.88 294 ILE A C 1
ATOM 1905 O O . ILE A 1 236 ? 46.366 12.718 34.205 1.00 41.39 294 ILE A O 1
ATOM 1918 N N . ASP A 1 238 ? 48.473 14.591 31.834 1.00 41.01 296 ASP A N 1
ATOM 1919 C CA . ASP A 1 238 ? 49.186 14.436 30.566 1.00 41.64 296 ASP A CA 1
ATOM 1920 C C . ASP A 1 238 ? 48.440 13.574 29.556 1.00 39.68 296 ASP A C 1
ATOM 1921 O O . ASP A 1 238 ? 48.311 13.952 28.396 1.00 40.16 296 ASP A O 1
ATOM 1926 N N . ASN A 1 239 ? 47.966 12.413 30.001 1.00 38.36 297 ASN A N 1
ATOM 1927 C CA . ASN A 1 239 ? 47.255 11.481 29.133 1.00 36.48 297 ASN A CA 1
ATOM 1928 C C . ASN A 1 239 ? 45.750 11.486 29.326 1.00 34.90 297 ASN A C 1
ATOM 1929 O O . ASN A 1 239 ? 45.109 10.443 29.212 1.00 35.03 297 ASN A O 1
ATOM 1934 N N . LEU A 1 240 ? 45.190 12.651 29.632 1.00 32.45 298 LEU A N 1
ATOM 1935 C CA . LEU A 1 240 ? 43.745 12.772 29.818 1.00 31.41 298 LEU A CA 1
ATOM 1936 C C . LEU A 1 240 ? 43.212 13.758 28.776 1.00 30.09 298 LEU A C 1
ATOM 1937 O O . LEU A 1 240 ? 43.382 14.966 28.904 1.00 29.66 298 LEU A O 1
ATOM 1950 N N . LEU A 1 242 ? 40.805 16.182 26.768 1.00 28.57 300 LEU A N 1
ATOM 1951 C CA . LEU A 1 242 ? 39.673 17.039 27.098 1.00 28.57 300 LEU A CA 1
ATOM 1952 C C . LEU A 1 242 ? 38.635 16.807 26.012 1.00 29.27 300 LEU A C 1
ATOM 1953 O O . LEU A 1 242 ? 38.981 16.585 24.860 1.00 29.12 300 LEU A O 1
ATOM 1958 N N . GLU A 1 243 ? 37.368 16.841 26.391 1.00 28.56 301 GLU A N 1
ATOM 1959 C CA . GLU A 1 243 ? 36.282 16.661 25.440 1.00 29.73 301 GLU A CA 1
ATOM 1960 C C . GLU A 1 243 ? 35.092 17.381 26.060 1.00 27.31 301 GLU A C 1
ATOM 1961 O O . GLU A 1 243 ? 34.674 17.046 27.157 1.00 25.91 301 GLU A O 1
ATOM 1967 N N . ALA A 1 244 ? 34.563 18.368 25.353 1.00 27.57 302 ALA A N 1
ATOM 1968 C CA . ALA A 1 244 ? 33.449 19.157 25.865 1.00 29.40 302 ALA A CA 1
ATOM 1969 C C . ALA A 1 244 ? 32.167 18.364 26.097 1.00 30.77 302 ALA A C 1
ATOM 1970 O O . ALA A 1 244 ? 31.769 17.533 25.270 1.00 29.53 302 ALA A O 1
ATOM 1972 N N . GLY A 1 245 ? 31.532 18.628 27.232 1.00 32.68 303 GLY A N 1
ATOM 1973 C CA . GLY A 1 245 ? 30.287 17.963 27.565 1.00 35.34 303 GLY A CA 1
ATOM 1974 C C . GLY A 1 245 ? 29.206 18.544 26.673 1.00 38.27 303 GLY A C 1
ATOM 1975 O O . GLY A 1 245 ? 29.424 19.560 26.009 1.00 37.46 303 GLY A O 1
ATOM 1976 N N . ASP A 1 246 ? 28.039 17.912 26.664 1.00 41.63 304 ASP A N 1
ATOM 1977 C CA . ASP A 1 246 ? 26.939 18.354 25.818 1.00 44.62 304 ASP A CA 1
ATOM 1978 C C . ASP A 1 246 ? 26.586 19.834 25.942 1.00 44.38 304 ASP A C 1
ATOM 1979 O O . ASP A 1 246 ? 26.151 20.452 24.966 1.00 43.90 304 ASP A O 1
ATOM 1984 N N . ASP A 1 247 ? 26.779 20.417 27.123 1.00 43.62 305 ASP A N 1
ATOM 1985 C CA . ASP A 1 247 ? 26.436 21.820 27.289 1.00 43.64 305 ASP A CA 1
ATOM 1986 C C . ASP A 1 247 ? 27.605 22.795 27.363 1.00 44.19 305 ASP A C 1
ATOM 1987 O O . ASP A 1 247 ? 27.465 23.945 27.793 1.00 42.34 305 ASP A O 1
ATOM 1992 N N . ALA A 1 248 ? 28.763 22.327 26.915 1.00 43.62 306 ALA A N 1
ATOM 1993 C CA . ALA A 1 248 ? 29.951 23.161 26.855 1.00 43.78 306 ALA A CA 1
ATOM 1994 C C . ALA A 1 248 ? 30.259 23.264 25.361 1.00 43.31 306 ALA A C 1
ATOM 1995 O O . ALA A 1 248 ? 30.375 22.248 24.673 1.00 44.50 306 ALA A O 1
ATOM 1997 N N . GLY A 1 249 ? 30.352 24.484 24.849 1.00 43.63 307 GLY A N 1
ATOM 1998 C CA . GLY A 1 249 ? 30.660 24.654 23.442 1.00 42.42 307 GLY A CA 1
ATOM 1999 C C . GLY A 1 249 ? 31.997 24.008 23.122 1.00 41.61 307 GLY A C 1
ATOM 2000 O O . GLY A 1 249 ? 32.065 23.012 22.403 1.00 42.75 307 GLY A O 1
ATOM 2001 N N . LYS A 1 250 ? 33.064 24.581 23.665 1.00 39.49 308 LYS A N 1
ATOM 2002 C CA . LYS A 1 250 ? 34.414 24.072 23.456 1.00 36.72 308 LYS A CA 1
ATOM 2003 C C . LYS A 1 250 ? 35.065 23.908 24.826 1.00 34.04 308 LYS A C 1
ATOM 2004 O O . LYS A 1 250 ? 34.530 24.370 25.830 1.00 33.17 308 LYS A O 1
ATOM 2010 N N . VAL A 1 251 ? 36.213 23.245 24.854 1.00 31.23 309 VAL A N 1
ATOM 2011 C CA . VAL A 1 251 ? 36.978 23.040 26.080 1.00 29.02 309 VAL A CA 1
ATOM 2012 C C . VAL A 1 251 ? 38.435 23.080 25.647 1.00 29.35 309 VAL A C 1
ATOM 2013 O O . VAL A 1 251 ? 38.771 22.577 24.584 1.00 28.89 309 VAL A O 1
ATOM 2017 N N . LYS A 1 252 ? 39.302 23.680 26.453 1.00 26.94 310 LYS A N 1
ATOM 2018 C CA . LYS A 1 252 ? 40.705 23.719 26.079 1.00 26.47 310 LYS A CA 1
ATOM 2019 C C . LYS A 1 252 ? 41.536 24.177 27.247 1.00 26.02 310 LYS A C 1
ATOM 2020 O O . LYS A 1 252 ? 41.009 24.698 28.236 1.00 23.44 310 LYS A O 1
ATOM 2026 N N . TRP A 1 253 ? 42.836 23.942 27.113 1.00 24.53 311 TRP A N 1
ATOM 2027 C CA . TRP A 1 253 ? 43.755 24.388 28.114 1.00 24.08 311 TRP A CA 1
ATOM 2028 C C . TRP A 1 253 ? 44.087 25.837 27.800 1.00 24.60 311 TRP A C 1
ATOM 2029 O O . TRP A 1 253 ? 44.307 26.208 26.650 1.00 24.91 311 TRP A O 1
ATOM 2040 N N A VAL A 1 254 ? 43.827 26.724 28.776 0.50 23.36 312 VAL A N 1
ATOM 2041 N N B VAL A 1 254 ? 43.825 26.739 28.758 0.50 23.37 312 VAL A N 1
ATOM 2042 C CA A VAL A 1 254 ? 44.002 28.154 28.572 0.50 23.24 312 VAL A CA 1
ATOM 2043 C CA B VAL A 1 254 ? 44.035 28.150 28.489 0.50 23.36 312 VAL A CA 1
ATOM 2044 C C A VAL A 1 254 ? 45.197 28.664 29.365 0.50 22.90 312 VAL A C 1
ATOM 2045 C C B VAL A 1 254 ? 45.189 28.657 29.337 0.50 22.92 312 VAL A C 1
ATOM 2046 O O A VAL A 1 254 ? 45.307 28.396 30.561 0.50 21.41 312 VAL A O 1
ATOM 2047 O O B VAL A 1 254 ? 45.262 28.379 30.533 0.50 21.29 312 VAL A O 1
ATOM 2054 N N . ASP A 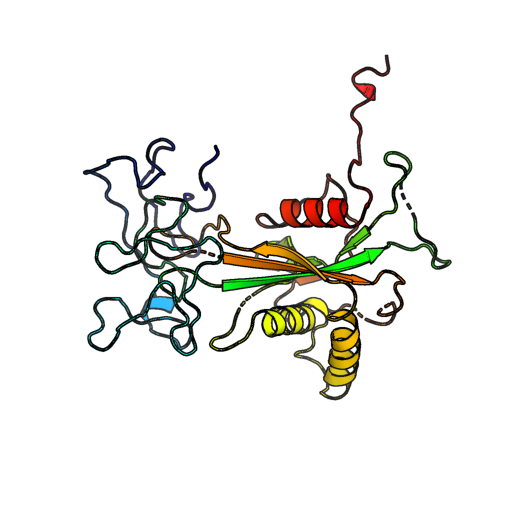1 255 ? 46.097 29.381 28.692 1.00 23.56 313 ASP A N 1
ATOM 2055 C CA . ASP A 1 255 ? 47.272 29.945 29.346 1.00 23.72 313 ASP A CA 1
ATOM 2056 C C . ASP A 1 255 ? 46.811 31.077 30.249 1.00 22.25 313 ASP A C 1
ATOM 2057 O O . ASP A 1 255 ? 46.066 31.958 29.830 1.00 23.05 313 ASP A O 1
ATOM 2062 N N . ILE A 1 256 ? 47.299 31.065 31.475 1.00 21.38 314 ILE A N 1
ATOM 2063 C CA . ILE A 1 256 ? 46.913 32.075 32.441 1.00 21.11 314 ILE A CA 1
ATOM 2064 C C . ILE A 1 256 ? 47.801 33.308 32.415 1.00 22.11 314 ILE A C 1
ATOM 2065 O O . ILE A 1 256 ? 49.016 33.200 32.354 1.00 22.03 314 ILE A O 1
ATOM 2070 N N . ASN A 1 257 ? 47.171 34.478 32.469 1.00 25.04 315 ASN A N 1
ATOM 2071 C CA . ASN A 1 257 ? 47.880 35.754 32.529 1.00 27.07 315 ASN A CA 1
ATOM 2072 C C . ASN A 1 257 ? 46.841 36.850 32.762 1.00 27.95 315 ASN A C 1
ATOM 2073 O O . ASN A 1 257 ? 45.638 36.602 32.636 1.00 27.08 315 ASN A O 1
ATOM 2078 N N . ASP A 1 258 ? 47.299 38.055 33.093 1.00 29.17 316 ASP A N 1
ATOM 2079 C CA . ASP A 1 258 ? 46.379 39.143 33.401 1.00 32.36 316 ASP A CA 1
ATOM 2080 C C . ASP A 1 258 ? 45.576 39.724 32.253 1.00 34.11 316 ASP A C 1
ATOM 2081 O O . ASP A 1 258 ? 44.756 40.610 32.463 1.00 34.84 316 ASP A O 1
ATOM 2086 N N . LYS A 1 259 ? 45.800 39.232 31.042 1.00 35.47 317 LYS A N 1
ATOM 2087 C CA . LYS A 1 259 ? 45.039 39.715 29.895 1.00 37.27 317 LYS A CA 1
ATOM 2088 C C . LYS A 1 259 ? 43.820 38.830 29.643 1.00 38.27 317 LYS A C 1
ATOM 2089 O O . LYS A 1 259 ? 42.937 39.179 28.861 1.00 38.44 317 LYS A O 1
ATOM 2095 N N . LEU A 1 260 ? 43.762 37.694 30.330 1.00 38.76 318 LEU A N 1
ATOM 2096 C CA . LEU A 1 260 ? 42.676 36.737 30.147 1.00 40.12 318 LEU A CA 1
ATOM 2097 C C . LEU A 1 260 ? 41.297 37.276 30.516 1.00 40.81 318 LEU A C 1
ATOM 2098 O O . LEU A 1 260 ? 41.083 37.777 31.621 1.00 40.68 318 LEU A O 1
ATOM 2103 N N . LYS A 1 261 ? 40.366 37.170 29.570 1.00 40.64 319 LYS A N 1
ATOM 2104 C CA . LYS A 1 261 ? 38.995 37.634 29.762 1.00 41.52 319 LYS A CA 1
ATOM 2105 C C . LYS A 1 261 ? 38.114 36.426 30.040 1.00 40.18 319 LYS A C 1
ATOM 2106 O O . LYS A 1 261 ? 37.982 35.541 29.188 1.00 40.73 319 LYS A O 1
ATOM 2112 N N . LEU A 1 262 ? 37.503 36.390 31.222 1.00 38.30 320 LEU A N 1
ATOM 2113 C CA . LEU A 1 262 ? 36.661 35.259 31.587 1.00 35.10 320 LEU A CA 1
ATOM 2114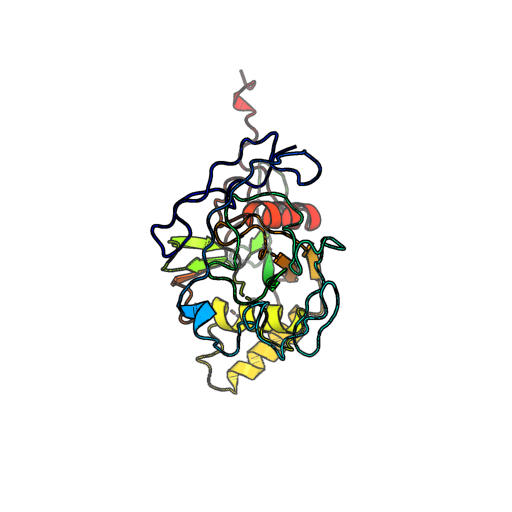 C C . LEU A 1 262 ? 35.269 35.631 32.076 1.00 34.88 320 LEU A C 1
ATOM 2115 O O . LEU A 1 262 ? 35.003 36.776 32.433 1.00 34.11 320 LEU A O 1
ATOM 2120 N N . TYR A 1 263 ? 34.399 34.628 32.084 1.00 33.59 321 TYR A N 1
ATOM 2121 C CA . TYR A 1 263 ? 33.016 34.744 32.520 1.00 36.01 321 TYR A CA 1
ATOM 2122 C C . TYR A 1 263 ? 32.909 35.077 34.011 1.00 35.59 321 TYR A C 1
ATOM 2123 O O . TYR A 1 263 ? 33.709 34.616 34.819 1.00 33.48 321 TYR A O 1
ATOM 2132 N N . ALA A 1 264 ? 31.904 35.877 34.362 1.00 35.53 322 ALA A N 1
ATOM 2133 C CA . ALA A 1 264 ? 31.656 36.256 35.749 1.00 34.96 322 ALA A CA 1
ATOM 2134 C C . ALA A 1 264 ? 32.876 36.803 36.478 1.00 33.48 322 ALA A C 1
ATOM 2135 O O . ALA A 1 264 ? 33.538 37.721 36.007 1.00 33.81 322 ALA A O 1
ATOM 2137 N N . SER A 1 265 ? 33.155 36.225 37.641 1.00 32.73 323 SER A N 1
ATOM 2138 C CA . SER A 1 265 ? 34.282 36.629 38.474 1.00 31.99 323 SER A CA 1
ATOM 2139 C C . SER A 1 265 ? 35.379 35.575 38.397 1.00 29.87 323 SER A C 1
ATOM 2140 O O . SER A 1 265 ? 36.221 35.463 39.294 1.00 27.34 323 SER A O 1
ATOM 2143 N N . HIS A 1 266 ? 35.361 34.789 37.329 1.00 25.85 324 HIS A N 1
ATOM 2144 C CA . HIS A 1 266 ? 36.364 33.746 37.179 1.00 25.23 324 HIS A CA 1
ATOM 2145 C C . HIS A 1 266 ? 37.781 34.274 37.005 1.00 23.17 324 HIS A C 1
ATOM 2146 O O . HIS A 1 266 ? 38.728 33.624 37.418 1.00 22.48 324 HIS A O 1
ATOM 2153 N N . SER A 1 267 ? 37.940 35.451 36.417 1.00 23.96 325 SER A N 1
ATOM 2154 C CA . SER A 1 267 ? 39.292 35.988 36.253 1.00 26.47 325 SER A CA 1
ATOM 2155 C C . SER A 1 267 ? 39.935 36.266 37.618 1.00 24.62 325 SER A C 1
ATOM 2156 O O . SER A 1 267 ? 41.139 36.087 37.795 1.00 23.46 325 SER A O 1
ATOM 2159 N N . GLN A 1 268 ? 39.130 36.696 38.589 1.00 24.90 326 GLN A N 1
ATOM 2160 C CA . GLN A 1 268 ? 39.651 36.972 39.922 1.00 24.34 326 GLN A CA 1
ATOM 2161 C C . GLN A 1 268 ? 40.107 35.667 40.581 1.00 21.54 326 GLN A C 1
ATOM 2162 O O . GLN A 1 268 ? 41.138 35.642 41.259 1.00 20.56 326 GLN A O 1
ATOM 2168 N N . PHE A 1 269 ? 39.353 34.585 40.368 1.00 19.01 327 PHE A N 1
ATOM 2169 C CA . PHE A 1 269 ? 39.708 33.269 40.932 1.00 17.90 327 PHE A CA 1
ATOM 2170 C C . PHE A 1 269 ? 41.039 32.808 40.330 1.00 16.12 327 PHE A C 1
ATOM 2171 O O . PHE A 1 269 ? 41.919 32.289 41.021 1.00 15.12 327 PHE A O 1
ATOM 2179 N N . ILE A 1 270 ? 41.164 33.001 39.024 1.00 16.45 328 ILE A N 1
ATOM 2180 C CA . ILE A 1 270 ? 42.380 32.594 38.314 1.00 17.57 328 ILE A CA 1
ATOM 2181 C C . ILE A 1 270 ? 43.584 33.394 38.787 1.00 16.70 328 ILE A C 1
ATOM 2182 O O . ILE A 1 270 ? 44.673 32.837 38.961 1.00 17.81 328 ILE A O 1
ATOM 2187 N N . LYS A 1 271 ? 43.397 34.688 39.035 1.00 17.02 329 LYS A N 1
ATOM 2188 C CA . LYS A 1 271 ? 44.509 35.487 39.542 1.00 17.66 329 LYS A CA 1
ATOM 2189 C C . LYS A 1 271 ? 44.991 34.906 40.870 1.00 17.02 329 LYS A C 1
ATOM 2190 O O . LYS A 1 271 ? 46.188 34.829 41.127 1.00 17.03 329 LYS A O 1
ATOM 2196 N N . LEU A 1 272 ? 44.058 34.511 41.731 1.00 18.10 330 LEU A N 1
ATOM 2197 C CA . LEU A 1 272 ? 44.432 33.951 43.027 1.00 17.27 330 LEU A CA 1
ATOM 2198 C C . LEU A 1 272 ? 45.180 32.623 42.875 1.00 16.14 330 LEU A C 1
ATOM 2199 O O . LEU A 1 272 ? 46.100 32.327 43.626 1.00 15.81 330 LEU A O 1
ATOM 2204 N N . VAL A 1 273 ? 44.763 31.810 41.914 1.00 15.64 331 VAL A N 1
ATOM 2205 C CA . VAL A 1 273 ? 45.449 30.538 41.685 1.00 15.28 331 VAL A CA 1
ATOM 2206 C C . VAL A 1 273 ? 46.880 30.797 41.229 1.00 14.51 331 VAL A C 1
ATOM 2207 O O . VAL A 1 273 ? 47.806 30.142 41.682 1.00 15.23 331 VAL A O 1
ATOM 2211 N N . ALA A 1 274 ? 47.056 31.762 40.331 1.00 16.46 332 ALA A N 1
ATOM 2212 C CA . ALA A 1 274 ? 48.394 32.089 39.830 1.00 16.78 332 ALA A CA 1
ATOM 2213 C C . ALA A 1 274 ? 49.258 32.555 40.998 1.00 17.36 332 ALA A C 1
ATOM 2214 O O . ALA A 1 274 ? 50.415 32.172 41.120 1.00 18.73 332 ALA A O 1
ATOM 2216 N N . GLU A 1 275 ? 48.674 33.365 41.877 1.00 16.99 333 GLU A N 1
ATOM 2217 C CA . GLU A 1 275 ? 49.391 33.852 43.048 1.00 16.98 333 GLU A CA 1
ATOM 2218 C C . GLU A 1 275 ? 49.864 32.682 43.904 1.00 16.65 333 GLU A C 1
ATOM 2219 O O . GLU A 1 275 ? 51.046 32.574 44.246 1.00 16.48 333 GLU A O 1
ATOM 2225 N N . LYS A 1 276 ? 48.938 31.791 44.243 1.00 17.65 334 LYS A N 1
ATOM 2226 C CA . LYS A 1 276 ? 49.274 30.659 45.094 1.00 19.01 334 LYS A CA 1
ATOM 2227 C C . LYS A 1 276 ? 50.234 29.652 44.464 1.00 18.70 334 LYS A C 1
ATOM 2228 O O . LYS A 1 276 ? 50.989 28.979 45.178 1.00 18.88 334 LYS A O 1
ATOM 2234 N N . ARG A 1 277 ? 50.221 29.564 43.137 1.00 17.93 335 ARG A N 1
ATOM 2235 C CA . ARG A 1 277 ? 51.093 28.618 42.447 1.00 17.57 335 ARG A CA 1
ATOM 2236 C C . ARG A 1 277 ? 52.408 29.242 41.955 1.00 18.87 335 ARG A C 1
ATOM 2237 O O . ARG A 1 277 ? 53.239 28.546 41.378 1.00 17.73 335 ARG A O 1
ATOM 2245 N N . ASP A 1 278 ? 52.604 30.531 42.232 1.00 18.61 336 ASP A N 1
ATOM 2246 C CA . ASP A 1 278 ? 53.813 31.266 41.828 1.00 18.84 336 ASP A CA 1
ATOM 2247 C C . ASP A 1 278 ? 53.976 31.246 40.319 1.00 19.52 336 ASP A C 1
ATOM 2248 O O . ASP A 1 278 ? 55.090 31.102 39.786 1.00 20.94 336 ASP A O 1
ATOM 2253 N N . ALA A 1 279 ? 52.851 31.415 39.638 1.00 17.81 337 ALA A N 1
ATOM 2254 C CA . ALA A 1 279 ? 52.806 31.400 38.193 1.00 17.94 337 ALA A CA 1
ATOM 2255 C C . ALA A 1 279 ? 52.849 32.779 37.577 1.00 18.80 337 ALA A C 1
ATOM 2256 O O . ALA A 1 279 ? 52.559 33.790 38.232 1.00 18.75 337 ALA A O 1
ATOM 2258 N N . HIS A 1 280 ? 53.217 32.804 36.303 1.00 18.48 338 HIS A N 1
ATOM 2259 C CA . HIS A 1 280 ? 53.258 34.023 35.522 1.00 19.41 338 HIS A CA 1
ATOM 2260 C C . HIS A 1 280 ? 51.894 34.716 35.546 1.00 20.32 338 HIS A C 1
ATOM 2261 O O . HIS A 1 280 ? 50.852 34.059 35.479 1.00 18.97 338 HIS A O 1
ATOM 2268 N N . TRP A 1 281 ? 51.904 36.045 35.622 1.00 20.44 339 TRP A N 1
ATOM 2269 C CA . TRP A 1 281 ? 50.666 36.810 35.615 1.00 22.62 339 TRP A CA 1
ATOM 2270 C C . TRP A 1 281 ? 50.798 38.079 34.768 1.00 25.66 339 TRP A C 1
ATOM 2271 O O . TRP A 1 281 ? 50.094 38.231 33.771 1.00 26.03 339 TRP A O 1
ATOM 2282 N N . SER A 1 282 ? 51.700 38.976 35.165 1.00 26.92 340 SER A N 1
ATOM 2283 C CA . SER A 1 282 ? 51.917 40.254 34.463 1.00 30.26 340 SER A CA 1
ATOM 2284 C C . SER A 1 282 ? 52.443 40.098 33.047 1.00 33.42 340 SER A C 1
ATOM 2285 O O . SER A 1 282 ? 53.628 39.841 32.850 1.00 33.56 340 SER A O 1
ATOM 2288 N N . GLU A 1 283 ? 51.562 40.276 32.068 1.00 37.73 341 GLU A N 1
ATOM 2289 C CA . GLU A 1 283 ? 51.934 40.137 30.665 1.00 42.89 341 GLU A CA 1
ATOM 2290 C C . GLU A 1 283 ? 52.671 41.384 30.183 1.00 45.78 341 GLU A C 1
ATOM 2291 O O . GLU A 1 283 ? 53.696 41.281 29.514 1.00 46.43 341 GLU A O 1
ATOM 2297 N N . ASP A 1 284 ? 52.149 42.556 30.540 1.00 48.04 342 ASP A N 1
ATOM 2298 C CA . ASP A 1 284 ? 52.752 43.829 30.145 1.00 50.63 342 ASP A CA 1
ATOM 2299 C C . ASP A 1 284 ? 53.018 44.706 31.369 1.00 51.86 342 ASP A C 1
ATOM 2300 O O . ASP A 1 284 ? 52.092 45.110 32.076 1.00 51.83 342 ASP A O 1
ATOM 2305 N N . SER A 1 285 ? 54.293 44.999 31.603 1.00 53.19 343 SER A N 1
ATOM 2306 C CA . SER A 1 285 ? 54.717 45.803 32.744 1.00 54.83 343 SER A CA 1
ATOM 2307 C C . SER A 1 285 ? 54.335 47.278 32.667 1.00 56.23 343 SER A C 1
ATOM 2308 O O . SER A 1 285 ? 54.207 47.940 33.697 1.00 55.99 343 SER A O 1
ATOM 2311 N N . GLU A 1 286 ? 54.158 47.781 31.449 1.00 57.65 344 GLU A N 1
ATOM 2312 C CA . GLU A 1 286 ? 53.825 49.183 31.215 1.00 59.81 344 GLU A CA 1
ATOM 2313 C C . GLU A 1 286 ? 55.063 50.016 31.525 1.00 61.16 344 GLU A C 1
ATOM 2314 O O . GLU A 1 286 ? 54.968 51.177 31.927 1.00 61.25 344 GLU A O 1
ATOM 2320 N N . ALA A 1 287 ? 56.226 49.398 31.331 1.00 62.53 345 ALA A N 1
ATOM 2321 C CA . ALA A 1 287 ? 57.511 50.042 31.579 1.00 64.17 345 ALA A CA 1
ATOM 2322 C C . ALA A 1 287 ? 57.846 51.055 30.489 1.00 65.24 345 ALA A C 1
ATOM 2323 O O . ALA A 1 287 ? 58.641 51.969 30.707 1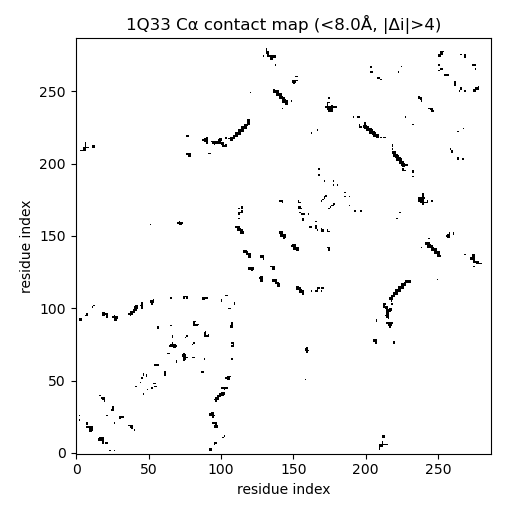.00 65.17 345 ALA A O 1
ATOM 2325 N N . ASP A 1 288 ? 57.240 50.888 29.316 1.00 66.86 346 ASP A N 1
ATOM 2326 C CA . ASP A 1 288 ? 57.487 51.797 28.199 1.00 68.47 346 ASP A CA 1
ATOM 2327 C C . ASP A 1 288 ? 56.873 53.160 28.507 1.00 68.69 346 ASP A C 1
ATOM 2328 O O . ASP A 1 288 ? 57.039 54.116 27.750 1.00 68.74 346 ASP A O 1
ATOM 2333 N N . CYS A 1 289 ? 56.160 53.238 29.626 1.00 69.29 347 CYS A N 1
ATOM 2334 C CA . CYS A 1 289 ? 55.533 54.481 30.055 1.00 69.93 347 CYS A CA 1
ATOM 2335 C C . CYS A 1 289 ? 56.582 55.343 30.753 1.00 70.35 347 CYS A C 1
ATOM 2336 O O . CYS A 1 289 ? 56.287 56.452 31.201 1.00 70.42 347 CYS A O 1
ATOM 2339 N N . HIS A 1 290 ? 57.805 54.820 30.845 1.00 70.68 348 HIS A N 1
ATOM 2340 C CA . HIS A 1 290 ? 58.917 55.521 31.492 1.00 70.95 348 HIS A CA 1
ATOM 2341 C C . HIS A 1 290 ? 60.225 55.223 30.756 1.00 71.70 348 HIS A C 1
ATOM 2342 O O . HIS A 1 290 ? 61.219 55.931 30.922 1.00 71.83 348 HIS A O 1
ATOM 2349 N N . ALA A 1 291 ? 60.207 54.165 29.949 1.00 72.30 349 ALA A N 1
ATOM 2350 C CA . ALA A 1 291 ? 61.372 53.711 29.186 1.00 73.05 349 ALA A CA 1
ATOM 2351 C C . ALA A 1 291 ? 62.196 54.799 28.501 1.00 73.37 349 ALA A C 1
ATOM 2352 O O . ALA A 1 291 ? 63.373 54.587 28.195 1.00 73.52 349 ALA A O 1
ATOM 2354 N N . LEU A 1 292 ? 61.583 55.953 28.254 1.00 73.84 350 LEU A N 1
ATOM 2355 C CA . LEU A 1 292 ? 62.265 57.065 27.593 1.00 74.15 350 LEU A CA 1
ATOM 2356 C C . LEU A 1 292 ? 62.584 56.706 26.142 1.00 74.61 350 LEU A C 1
ATOM 2357 O O . LEU A 1 292 ? 62.308 55.552 25.746 1.00 75.14 350 LEU A O 1
#

Organism: Homo sapiens (NCBI:txid9606)

Foldseek 3Di:
DDFQDLQQDDDQPPDRRHFDDDDPVQFAPVDDDPPQDAAEDADPVQQVPDPQADHFQVPVPDDDDALQCGALDGRNFPVGDFDADPNFTFPNRGARRYDYQHDHRYWHEDEKEFEWEKEADADPVQHFDDVVQPFTWMWTKWFQFPVHSFTAGQMGADRNRDRLRRNLVSCCCFWQVLVPDPVVVVVVSCVLVVVQSPDDKDWQDWGFFSHSSDHRTYGIYTYMYRYDYSCVSVPGGDGHPRTPGMDIGIEEQVGDGPGCRNVSSVSVCVVVVGYYHPDPCCVVPVD

GO terms:
  GO:0005737 cytoplasm (C, IDA)
  GO:0005739 mitochondrion (C, IDA)
  GO:0047631 ADP-ribose diphosphatase activity (F, IDA)
  GO:0005739 mitochondrion (C, EXP)
  GO:0047631 ADP-ribose diphosphatase activity (F, EXP)
  GO:0005829 cytosol (C, IDA)
  GO:0005739 mitochondrion (C, HTP)
  GO:0005759 mitochondrial matrix (C, TAS)
  GO:0055086 nucleobase-containing small molecule metabolic process (P, TAS)
  GO:0005515 protein binding (F, IPI)
  GO:0070062 extracellular exosome (C, HDA)